Protein AF-U3AXL2-F1 (afdb_monomer)

Sequence (325 aa):
MDTRGRVLSRILYQADVTDILPIESTFSSVYEAQNEYSKTTIEKSKQFEESILQIQDSGNQSAKSLIERINNSYRPTSNGATDTEPTKVKKVGDDAVAKVHNRQDIVEDGVFVWIETIGTGHALLTVHDSDITMFSYGRYDDIYPNTLGTMGDGVLIKASNEDCKPYLREQIFAKGARVFKITDVNKSDVFNYLNDIWEDSDDYPDSTEGELTLKSGRVINEYSLFENNCTTTIVDALDKSGTKIFEDSILGVELDQSFTIPVSLSDYLKNASLNFDMLVIDVTKEMKMFLDNPNNLKIKKPSKKDIVFGIITNQASFFGSSSSD

Radius of gyration: 25.05 Å; Cα contacts (8 Å, |Δi|>4): 441; chains: 1; bounding box: 70×45×72 Å

Structure (mmCIF, N/CA/C/O backbone):
data_AF-U3AXL2-F1
#
_entry.id   AF-U3AXL2-F1
#
loop_
_atom_site.group_PDB
_atom_site.id
_atom_site.type_symbol
_atom_site.label_atom_id
_atom_site.label_alt_id
_atom_site.label_comp_id
_atom_site.label_asym_id
_atom_site.label_entity_id
_atom_site.label_seq_id
_atom_site.pdbx_PDB_ins_code
_atom_site.Cartn_x
_atom_site.Cartn_y
_atom_site.Cartn_z
_atom_site.occupancy
_atom_site.B_iso_or_equiv
_atom_site.auth_seq_id
_atom_site.auth_comp_id
_atom_site.auth_asym_id
_atom_site.auth_atom_id
_atom_site.pdbx_PDB_model_num
ATOM 1 N N . MET A 1 1 ? -50.366 22.902 22.001 1.00 38.00 1 MET A N 1
ATOM 2 C CA . MET A 1 1 ? -49.617 22.557 23.226 1.00 38.00 1 MET A CA 1
ATOM 3 C C . MET A 1 1 ? -49.451 21.052 23.237 1.00 38.00 1 MET A C 1
ATOM 5 O O . MET A 1 1 ? -50.416 20.362 23.519 1.00 38.00 1 MET A O 1
ATOM 9 N N . ASP A 1 2 ? -48.274 20.557 22.865 1.00 30.77 2 ASP A N 1
ATOM 10 C CA . ASP A 1 2 ? -47.883 19.170 23.113 1.00 30.77 2 ASP A CA 1
ATOM 11 C C . ASP A 1 2 ? -46.476 19.196 23.718 1.00 30.77 2 ASP A C 1
ATOM 13 O O . ASP A 1 2 ? -45.519 19.709 23.134 1.00 30.77 2 ASP A O 1
ATOM 17 N N . THR A 1 3 ? -46.400 18.762 24.969 1.00 32.81 3 THR A N 1
ATOM 18 C CA . THR A 1 3 ? -45.252 18.845 25.875 1.00 32.81 3 THR A CA 1
ATOM 19 C C . THR A 1 3 ? -44.301 17.653 25.738 1.00 32.81 3 THR A C 1
ATOM 21 O O . THR A 1 3 ? -43.357 17.543 26.516 1.00 32.81 3 THR A O 1
ATOM 24 N N . ARG A 1 4 ? -44.487 16.778 24.740 1.00 32.88 4 ARG A N 1
ATOM 25 C CA . ARG A 1 4 ? -43.647 15.581 24.532 1.00 32.88 4 ARG A CA 1
ATOM 26 C C . ARG A 1 4 ? -42.420 15.792 23.635 1.00 32.88 4 ARG A C 1
ATOM 28 O O . ARG A 1 4 ? -41.485 15.005 23.706 1.00 32.88 4 ARG A O 1
ATOM 35 N N . GLY A 1 5 ? -42.360 16.888 22.875 1.00 28.39 5 GLY A N 1
ATOM 36 C CA . GLY A 1 5 ? -41.243 17.189 21.963 1.00 28.39 5 GLY A CA 1
ATOM 37 C C . GLY A 1 5 ? -40.058 17.965 22.558 1.00 28.39 5 GLY A C 1
ATOM 38 O O . GLY A 1 5 ? -39.095 18.213 21.845 1.00 28.39 5 GLY A O 1
ATOM 39 N N . ARG A 1 6 ? -40.102 18.384 23.834 1.00 30.44 6 ARG A N 1
ATOM 40 C CA . ARG A 1 6 ? -39.092 19.304 24.419 1.00 30.44 6 ARG A CA 1
ATOM 41 C C . ARG A 1 6 ? -38.103 18.678 25.407 1.00 30.44 6 ARG A C 1
ATOM 43 O O . ARG A 1 6 ? -37.216 19.381 25.883 1.00 30.44 6 ARG A O 1
ATOM 50 N N . VAL A 1 7 ? -38.239 17.393 25.735 1.00 28.98 7 VAL A N 1
ATOM 51 C CA . VAL A 1 7 ? -37.348 16.730 26.712 1.00 28.98 7 VAL A CA 1
ATOM 52 C C . VAL A 1 7 ? -36.231 15.945 26.015 1.00 28.98 7 VAL A C 1
ATOM 54 O O . VAL A 1 7 ? -35.086 16.015 26.447 1.00 28.98 7 VAL A O 1
ATOM 57 N N . LEU A 1 8 ? -36.507 15.316 24.867 1.00 28.36 8 LEU A N 1
ATOM 58 C CA . LEU A 1 8 ? -35.483 14.628 24.063 1.00 28.36 8 LEU A CA 1
ATOM 59 C C . LEU A 1 8 ? -34.557 15.594 23.304 1.00 28.36 8 LEU A C 1
ATOM 61 O O . LEU A 1 8 ? -33.378 15.303 23.137 1.00 28.36 8 LEU A O 1
ATOM 65 N N . SER A 1 9 ? -35.038 16.792 22.954 1.00 28.75 9 SER A N 1
ATOM 66 C CA . SER A 1 9 ? -34.205 17.847 22.360 1.00 28.75 9 SER A CA 1
ATOM 67 C C . SER A 1 9 ? -33.306 18.569 23.372 1.00 28.75 9 SER A C 1
ATOM 69 O O . SER A 1 9 ? -32.557 19.454 22.982 1.00 28.75 9 SER A O 1
ATOM 71 N N . ARG A 1 10 ? -33.402 18.256 24.674 1.00 27.97 10 ARG A N 1
ATOM 72 C CA . ARG A 1 10 ? -32.586 18.888 25.725 1.00 27.97 10 ARG A CA 1
ATOM 73 C C . ARG A 1 10 ? -31.440 18.012 26.223 1.00 27.97 10 ARG A C 1
ATOM 75 O O . ARG A 1 10 ? -30.500 18.553 26.783 1.00 27.97 10 ARG A O 1
ATOM 82 N N . ILE A 1 11 ? -31.491 16.700 25.984 1.00 29.69 11 ILE A N 1
ATOM 83 C CA . ILE A 1 11 ? -30.428 15.766 26.393 1.00 29.69 11 ILE A CA 1
ATOM 84 C C . ILE A 1 11 ? -29.348 15.634 25.303 1.00 29.69 11 ILE A C 1
ATOM 86 O O . ILE A 1 11 ? -28.183 15.445 25.624 1.00 29.69 11 ILE A O 1
ATOM 90 N N . LEU A 1 12 ? -29.695 15.839 24.027 1.00 28.75 12 LEU A N 1
ATOM 91 C CA . LEU A 1 12 ? -28.733 15.832 22.909 1.00 28.75 12 LEU A CA 1
ATOM 92 C C . LEU A 1 12 ? -28.158 17.220 22.560 1.00 28.75 12 LEU A C 1
ATOM 94 O O . LEU A 1 12 ? -27.345 17.329 21.653 1.00 28.75 12 LEU A O 1
ATOM 98 N N . TYR A 1 13 ? -28.557 18.278 23.275 1.00 28.05 13 TYR A N 1
ATOM 99 C CA . TYR A 1 13 ? -28.199 19.675 22.966 1.00 28.05 13 TYR A CA 1
ATOM 100 C C . TYR A 1 13 ? -27.543 20.406 24.153 1.00 28.05 13 TYR A C 1
ATOM 102 O O . TYR A 1 13 ? -27.682 21.616 24.314 1.00 28.05 13 TYR A O 1
ATOM 110 N N . GLN A 1 14 ? -26.861 19.645 25.013 1.00 29.34 14 GLN A N 1
ATOM 111 C CA . GLN A 1 14 ? -26.014 20.148 26.104 1.00 29.34 14 GLN A CA 1
ATOM 112 C C . GLN A 1 14 ? -24.588 19.572 26.048 1.00 29.34 14 GLN A C 1
ATOM 114 O O . GLN A 1 14 ? -23.886 19.531 27.053 1.00 29.34 14 GLN A O 1
ATOM 119 N N . ALA A 1 15 ? -24.138 19.145 24.866 1.00 32.38 15 ALA A N 1
ATOM 120 C CA . ALA A 1 15 ? -22.717 19.211 24.554 1.00 32.38 15 ALA A CA 1
ATOM 121 C C . ALA A 1 15 ? -22.470 20.633 24.039 1.00 32.38 15 ALA A C 1
ATOM 123 O O . ALA A 1 15 ? -22.901 20.972 22.938 1.00 32.38 15 ALA A O 1
ATOM 124 N N . ASP A 1 16 ? -21.899 21.482 24.892 1.00 31.39 16 ASP A N 1
ATOM 125 C CA . ASP A 1 16 ? -21.490 22.842 24.549 1.00 31.39 16 ASP A CA 1
ATOM 126 C C . ASP A 1 16 ? -20.679 22.830 23.246 1.00 31.39 16 ASP A C 1
ATOM 128 O O . ASP A 1 16 ? -19.590 22.267 23.167 1.00 31.39 16 ASP A O 1
ATOM 132 N N . VAL A 1 17 ? -21.219 23.477 22.213 1.00 35.06 17 VAL A N 1
ATOM 133 C CA . VAL A 1 17 ? -20.578 23.680 20.901 1.00 35.06 17 VAL A CA 1
ATOM 134 C C . VAL A 1 17 ? -19.571 24.848 20.971 1.00 35.06 17 VAL A C 1
ATOM 136 O O . VAL A 1 17 ? -19.228 25.457 19.964 1.00 35.06 17 VAL A O 1
ATOM 139 N N . THR A 1 18 ? -19.091 25.205 22.164 1.00 29.80 18 THR A N 1
ATOM 140 C CA . THR A 1 18 ? -18.204 26.362 22.374 1.00 29.80 18 THR A CA 1
ATOM 141 C C . THR A 1 18 ? -16.749 26.013 22.664 1.00 29.80 18 THR A C 1
ATOM 143 O O . THR A 1 18 ? -15.929 26.921 22.632 1.00 29.80 18 THR A O 1
ATOM 146 N N . ASP A 1 19 ? -16.398 24.732 22.817 1.00 34.72 19 ASP A N 1
ATOM 147 C CA . ASP A 1 19 ? -15.006 24.285 23.001 1.00 34.72 19 ASP A CA 1
ATOM 148 C C . ASP A 1 19 ? -14.516 23.398 21.845 1.00 34.72 19 ASP A C 1
ATOM 150 O O . ASP A 1 19 ? -13.837 22.391 22.043 1.00 34.72 19 ASP A O 1
ATOM 154 N N . ILE A 1 20 ? -14.814 23.781 20.599 1.00 38.00 20 ILE A N 1
ATOM 155 C CA . ILE A 1 20 ? -14.033 23.279 19.459 1.00 38.00 20 ILE A CA 1
ATOM 156 C C . ILE A 1 20 ? -12.719 24.066 19.443 1.00 38.00 20 ILE A C 1
ATOM 158 O O . ILE A 1 20 ? -12.512 24.983 18.648 1.00 38.00 20 ILE A O 1
ATOM 162 N N . LEU A 1 21 ? -11.832 23.734 20.381 1.00 33.22 21 LEU A N 1
ATOM 163 C CA . LEU A 1 21 ? -10.424 24.065 20.240 1.00 33.22 21 LEU A CA 1
ATOM 164 C C . LEU A 1 21 ? -9.900 23.336 18.992 1.00 33.22 21 LEU A C 1
ATOM 166 O O . LEU A 1 21 ? -10.312 22.201 18.732 1.00 33.22 21 LEU A O 1
ATOM 170 N N . PRO A 1 22 ? -9.014 23.953 18.193 1.00 36.22 22 PRO A N 1
ATOM 171 C CA . PRO A 1 22 ? -8.431 23.277 17.043 1.00 36.22 22 PRO A CA 1
ATOM 172 C C . PRO A 1 22 ? -7.788 21.966 17.509 1.00 36.22 22 PRO A C 1
ATOM 174 O O . PRO A 1 22 ? -7.008 21.980 18.463 1.00 36.22 22 PRO A O 1
ATOM 177 N N . ILE A 1 23 ? -8.129 20.853 16.847 1.00 37.19 23 ILE A N 1
ATOM 178 C CA . ILE A 1 23 ? -7.710 19.473 17.177 1.00 37.19 23 ILE A CA 1
ATOM 179 C C . ILE A 1 23 ? -6.188 19.378 17.420 1.00 37.19 23 ILE A C 1
ATOM 181 O O . ILE A 1 23 ? -5.739 18.623 18.280 1.00 37.19 23 ILE A O 1
ATOM 185 N N . GLU A 1 24 ? -5.403 20.223 16.743 1.00 36.38 24 GLU A N 1
ATOM 186 C CA . GLU A 1 24 ? -3.941 20.327 16.872 1.00 36.38 24 GLU A CA 1
ATOM 187 C C . GLU A 1 24 ? -3.437 20.809 18.249 1.00 36.38 24 GLU A C 1
ATOM 189 O O . GLU A 1 24 ? -2.254 20.672 18.551 1.00 36.38 24 GLU A O 1
ATOM 194 N N . SER A 1 25 ? -4.301 21.381 19.093 1.00 42.06 25 SER A N 1
ATOM 195 C CA . SER A 1 25 ? -3.923 21.949 20.399 1.00 42.06 25 SER A CA 1
ATOM 196 C C . SER A 1 25 ? -4.033 20.973 21.576 1.00 42.06 25 SER A C 1
ATOM 198 O O . SER A 1 25 ? -3.496 21.257 22.645 1.00 42.06 25 SER A O 1
ATOM 200 N N . THR A 1 26 ? -4.710 19.834 21.399 1.00 47.19 26 THR A N 1
ATOM 201 C CA . THR A 1 26 ? -5.031 18.891 22.492 1.00 47.19 26 THR A CA 1
ATOM 202 C C . THR A 1 26 ? -4.671 17.440 22.191 1.00 47.19 26 THR A C 1
ATOM 204 O O . THR A 1 26 ? -4.343 16.709 23.124 1.00 47.19 26 THR A O 1
ATOM 207 N N . PHE A 1 27 ? -4.665 17.022 20.923 1.00 52.34 27 PHE A N 1
ATOM 208 C CA . PHE A 1 27 ? -4.366 15.643 20.531 1.00 52.34 27 PHE A CA 1
ATOM 209 C C . PHE A 1 27 ? -3.248 15.599 19.492 1.00 52.34 27 PHE A C 1
ATOM 211 O O . PHE A 1 27 ? -3.144 16.470 18.631 1.00 52.34 27 PHE A O 1
ATOM 218 N N . SER A 1 28 ? -2.395 14.574 19.556 1.00 56.97 28 SER A N 1
ATOM 219 C CA . SER A 1 28 ? -1.268 14.424 18.630 1.00 56.97 28 SER A CA 1
ATOM 220 C C . SER A 1 28 ? -1.671 13.863 17.261 1.00 56.97 28 SER A C 1
ATOM 222 O O . SER A 1 28 ? -0.849 13.879 16.342 1.00 56.97 28 SER A O 1
ATOM 224 N N . SER A 1 29 ? -2.915 13.387 17.113 1.00 58.44 29 SER A N 1
ATOM 225 C CA . SER A 1 29 ? -3.544 13.014 15.839 1.00 58.44 29 SER A CA 1
ATOM 226 C C . SER A 1 29 ? -5.076 12.944 15.952 1.00 58.44 29 SER A C 1
ATOM 228 O O . SER A 1 29 ? -5.625 12.831 17.050 1.00 58.44 29 SER A O 1
ATOM 230 N N . VAL A 1 30 ? -5.775 12.956 14.809 1.00 57.62 30 VAL A N 1
ATOM 231 C CA . VAL A 1 30 ? -7.230 12.705 14.739 1.00 57.62 30 VAL A CA 1
ATOM 232 C C . VAL A 1 30 ? -7.579 11.320 15.285 1.00 57.62 30 VAL A C 1
ATOM 234 O O . VAL A 1 30 ? -8.542 11.190 16.033 1.00 57.62 30 VAL A O 1
ATOM 237 N N . TYR A 1 31 ? -6.746 10.313 15.013 1.00 63.56 31 TYR A N 1
ATOM 238 C CA . TYR A 1 31 ? -6.891 8.979 15.596 1.00 63.56 31 TYR A CA 1
ATOM 239 C C . TYR A 1 31 ? -6.858 9.006 17.133 1.00 63.56 31 TYR A C 1
ATOM 241 O O . TYR A 1 31 ? -7.665 8.349 17.785 1.00 63.56 31 TYR A O 1
ATOM 249 N N . GLU A 1 32 ? -5.959 9.788 17.740 1.00 64.62 32 GLU A N 1
ATOM 250 C CA . GLU A 1 32 ? -5.905 9.916 19.199 1.00 64.62 32 GLU A CA 1
ATOM 251 C C . GLU A 1 32 ? -7.163 10.596 19.751 1.00 64.62 32 GLU A C 1
ATOM 253 O O . GLU A 1 32 ? -7.732 10.113 20.730 1.00 64.62 32 GLU A O 1
ATOM 258 N N . ALA A 1 33 ? -7.648 11.643 19.078 1.00 59.56 33 ALA A N 1
ATOM 259 C CA . ALA A 1 33 ? -8.902 12.301 19.432 1.00 59.56 33 ALA A CA 1
ATOM 260 C C . ALA A 1 33 ? -10.107 11.345 19.325 1.00 59.56 33 ALA A C 1
ATOM 262 O O . ALA A 1 33 ? -10.950 11.309 20.219 1.00 59.56 33 ALA A O 1
ATOM 263 N N . GLN A 1 34 ? -10.177 10.529 18.270 1.00 61.62 34 GLN A N 1
ATOM 264 C CA . GLN A 1 34 ? -11.243 9.544 18.056 1.00 61.62 34 GLN A CA 1
ATOM 265 C C . GLN A 1 34 ? -11.181 8.386 19.054 1.00 61.62 34 GLN A C 1
ATOM 267 O O . GLN A 1 34 ? -12.215 7.967 19.576 1.00 61.62 34 GLN A O 1
ATOM 272 N N . ASN A 1 35 ? -9.984 7.882 19.361 1.00 65.25 35 ASN A N 1
ATOM 273 C CA . ASN A 1 35 ? -9.796 6.847 20.370 1.00 65.25 35 ASN A CA 1
ATOM 274 C C . ASN A 1 35 ? -10.197 7.370 21.756 1.00 65.25 35 ASN A C 1
ATOM 276 O O . ASN A 1 35 ? -10.908 6.689 22.491 1.00 65.25 35 ASN A O 1
ATOM 280 N N . GLU A 1 36 ? -9.816 8.601 22.100 1.00 65.44 36 GLU A N 1
ATOM 281 C CA . GLU A 1 36 ? -10.206 9.218 23.368 1.00 65.44 36 GLU A CA 1
ATOM 282 C C . GLU A 1 36 ? -11.710 9.508 23.436 1.00 65.44 36 GLU A C 1
ATOM 284 O O . GLU A 1 36 ? -12.351 9.236 24.454 1.00 65.44 36 GLU A O 1
ATOM 289 N N . TYR A 1 37 ? -12.312 9.973 22.339 1.00 59.94 37 TYR A N 1
ATOM 290 C CA . TYR A 1 37 ? -13.760 10.149 22.240 1.00 59.94 37 TYR A CA 1
ATOM 291 C C . TYR A 1 37 ? -14.502 8.816 22.390 1.00 59.94 37 TYR A C 1
ATOM 293 O O . TYR A 1 37 ? -15.485 8.728 23.131 1.00 59.94 37 TYR A O 1
ATOM 301 N N . SER A 1 38 ? -14.008 7.758 21.744 1.00 60.25 38 SER A N 1
ATOM 302 C CA . SER A 1 38 ? -14.561 6.406 21.844 1.00 60.25 38 SER A CA 1
ATOM 303 C C . SER A 1 38 ? -14.448 5.876 23.270 1.00 60.25 38 SER A C 1
ATOM 305 O O . SER A 1 38 ? -15.450 5.443 23.833 1.00 60.25 38 SER A O 1
ATOM 307 N N . LYS A 1 39 ? -13.274 5.992 23.907 1.00 62.97 39 LYS A N 1
ATOM 308 C CA . LYS A 1 39 ? -13.072 5.640 25.323 1.00 62.97 39 LYS A CA 1
ATOM 309 C C . LYS A 1 39 ? -14.013 6.409 26.238 1.00 62.97 39 LYS A C 1
ATOM 311 O O . LYS A 1 39 ? -14.659 5.798 27.077 1.00 62.97 39 LYS A O 1
ATOM 316 N N . THR A 1 40 ? -14.140 7.720 26.046 1.00 58.94 40 THR A N 1
ATOM 317 C CA . THR A 1 40 ? -15.037 8.572 26.838 1.00 58.94 40 THR A CA 1
ATOM 318 C C . THR A 1 40 ? -16.497 8.163 26.653 1.00 58.94 40 THR A C 1
ATOM 320 O O . THR A 1 40 ? -17.264 8.134 27.611 1.00 58.94 40 THR A O 1
ATOM 323 N N . THR A 1 41 ? -16.897 7.824 25.428 1.00 56.53 41 THR A N 1
ATOM 324 C CA . THR A 1 41 ? -18.256 7.361 25.115 1.00 56.53 41 THR A CA 1
ATOM 325 C C . THR A 1 41 ? -18.533 5.997 25.740 1.00 56.53 41 THR A C 1
ATOM 327 O O . THR A 1 41 ? -19.596 5.794 26.327 1.00 56.53 41 THR A O 1
ATOM 330 N N . ILE A 1 42 ? -17.568 5.079 25.677 1.00 58.22 42 ILE A N 1
ATOM 331 C CA . ILE A 1 42 ? -17.633 3.770 26.333 1.00 58.22 42 ILE A CA 1
ATOM 332 C C . ILE A 1 42 ? -17.713 3.938 27.849 1.00 58.22 42 ILE A C 1
ATOM 334 O O . ILE A 1 42 ? -18.563 3.322 28.477 1.00 58.22 42 ILE A O 1
ATOM 338 N N . GLU A 1 43 ? -16.885 4.796 28.435 1.00 61.91 43 GLU A N 1
ATOM 339 C CA . GLU A 1 43 ? -16.868 5.064 29.873 1.00 61.91 43 GLU A CA 1
ATOM 340 C C . GLU A 1 43 ? -18.198 5.664 30.340 1.00 61.91 43 GLU A C 1
ATOM 342 O O . GLU A 1 43 ? -18.796 5.182 31.295 1.00 61.91 43 GLU A O 1
ATOM 347 N N . LYS A 1 44 ? -18.742 6.639 29.604 1.00 56.50 44 LYS A N 1
ATOM 348 C CA . LYS A 1 44 ? -20.090 7.170 29.860 1.00 56.50 44 LYS A CA 1
ATOM 349 C C . LYS A 1 44 ? -21.168 6.095 29.724 1.00 56.50 44 LYS A C 1
ATOM 351 O O . LYS A 1 44 ? -22.122 6.099 30.495 1.00 56.50 44 LYS A O 1
ATOM 356 N N . SER A 1 45 ? -21.020 5.176 28.768 1.00 50.97 45 SER A N 1
ATOM 357 C CA . SER A 1 45 ? -21.946 4.051 28.588 1.00 50.97 45 SER A CA 1
ATOM 358 C C . SER A 1 45 ? -21.863 3.063 29.754 1.00 50.97 45 SER A C 1
ATOM 360 O O . SER A 1 45 ? -22.904 2.643 30.248 1.00 50.97 45 SER A O 1
ATOM 362 N N . LYS A 1 46 ? -20.657 2.766 30.256 1.00 60.72 46 LYS A N 1
ATOM 363 C CA . LYS A 1 46 ? -20.436 1.946 31.457 1.00 60.72 46 LYS A CA 1
ATOM 364 C C . LYS A 1 46 ? -20.996 2.607 32.709 1.00 60.72 46 LYS A C 1
ATOM 366 O O . LYS A 1 46 ? -21.733 1.971 33.444 1.00 60.72 46 LYS A O 1
ATOM 371 N N . GLN A 1 47 ? -20.734 3.895 32.920 1.00 63.28 47 GLN A N 1
ATOM 372 C CA . GLN A 1 47 ? -21.291 4.652 34.047 1.00 63.28 47 GLN A CA 1
ATOM 373 C C . GLN A 1 47 ? -22.822 4.696 33.996 1.00 63.28 47 GLN A C 1
ATOM 375 O O . GLN A 1 47 ? -23.496 4.587 35.020 1.00 63.28 47 GLN A O 1
ATOM 380 N N . PHE A 1 48 ? -23.391 4.828 32.796 1.00 58.97 48 PHE A N 1
ATOM 381 C CA . PHE A 1 48 ? -24.831 4.734 32.598 1.00 58.97 48 PHE A CA 1
ATOM 382 C C . PHE A 1 48 ? -25.355 3.327 32.920 1.00 58.97 48 PHE A C 1
ATOM 384 O O . PHE A 1 48 ? -26.345 3.201 33.639 1.00 58.97 48 PHE A O 1
ATOM 391 N N . GLU A 1 49 ? -24.678 2.274 32.470 1.00 57.22 49 GLU A N 1
ATOM 392 C CA . GLU A 1 49 ? -25.011 0.881 32.783 1.00 57.22 49 GLU A CA 1
ATOM 393 C C . GLU A 1 49 ? -24.928 0.581 34.290 1.00 57.22 49 GLU A C 1
ATOM 395 O O . GLU A 1 49 ? -25.882 0.058 34.867 1.00 57.22 49 GLU A O 1
ATOM 400 N N . GLU A 1 50 ? -23.861 1.008 34.964 1.00 66.62 50 GLU A N 1
ATOM 401 C CA . GLU A 1 50 ? -23.709 0.924 36.419 1.00 66.62 50 GLU A CA 1
ATOM 402 C C . GLU A 1 50 ? -24.837 1.663 37.145 1.00 66.62 50 GLU A C 1
ATOM 404 O O . GLU A 1 50 ? -25.405 1.143 38.108 1.00 66.62 50 GLU A O 1
ATOM 409 N N . SER A 1 51 ? -25.219 2.851 36.661 1.00 61.94 51 SER A N 1
ATOM 410 C CA . SER A 1 51 ? -26.339 3.603 37.231 1.00 61.94 51 SER A CA 1
ATOM 411 C C . SER A 1 51 ? -27.667 2.854 37.080 1.00 61.94 51 SER A C 1
ATOM 413 O O . SER A 1 51 ? -28.478 2.843 38.005 1.00 61.94 51 SER A O 1
ATOM 415 N N . ILE A 1 52 ? -27.879 2.155 35.961 1.00 60.25 52 ILE A N 1
ATOM 416 C CA . ILE A 1 52 ? -29.063 1.320 35.737 1.00 60.25 52 ILE A CA 1
ATOM 417 C C . ILE A 1 52 ? -29.072 0.122 36.697 1.00 60.25 52 ILE A C 1
ATOM 419 O O . ILE A 1 52 ? -30.103 -0.146 37.320 1.00 60.25 52 ILE A O 1
ATOM 423 N N . LEU A 1 53 ? -27.938 -0.565 36.859 1.00 64.75 53 LEU A N 1
ATOM 424 C CA . LEU A 1 53 ? -27.799 -1.722 37.750 1.00 64.75 53 LEU A CA 1
ATOM 425 C C . LEU A 1 53 ? -28.006 -1.340 39.225 1.00 64.75 53 LEU A C 1
ATOM 427 O O . LEU A 1 53 ? -28.763 -2.000 39.936 1.00 64.75 53 LEU A O 1
ATOM 431 N N . GLN A 1 54 ? -27.453 -0.210 39.675 1.00 67.50 54 GLN A N 1
ATOM 432 C CA . GLN A 1 54 ? -27.694 0.303 41.030 1.00 67.50 54 GLN A CA 1
ATOM 433 C C . GLN A 1 54 ? -29.183 0.586 41.287 1.00 67.50 54 GLN A C 1
ATOM 435 O O . GLN A 1 54 ? -29.711 0.299 42.366 1.00 67.50 54 GLN A O 1
ATOM 440 N N . ILE A 1 55 ? -29.899 1.118 40.291 1.00 62.38 55 ILE A N 1
ATOM 441 C CA . ILE A 1 55 ? -31.341 1.362 40.408 1.00 62.38 55 ILE A CA 1
ATOM 442 C C . ILE A 1 55 ? -32.122 0.031 40.389 1.00 62.38 55 ILE A C 1
ATOM 444 O O . ILE A 1 55 ? -33.129 -0.088 41.094 1.00 62.38 55 ILE A O 1
ATOM 448 N N . GLN A 1 56 ? -31.665 -0.995 39.666 1.00 60.38 56 GLN A N 1
ATOM 449 C CA . GLN A 1 56 ? -32.254 -2.342 39.699 1.00 60.38 56 GLN A CA 1
ATOM 450 C C . GLN A 1 56 ? -32.213 -2.956 41.107 1.00 60.38 56 GLN A C 1
ATOM 452 O O . GLN A 1 56 ? -33.225 -3.491 41.584 1.00 60.38 56 GLN A O 1
ATOM 457 N N . ASP A 1 57 ? -31.074 -2.821 41.784 1.00 63.22 57 ASP A N 1
ATOM 458 C CA . ASP A 1 57 ? -30.833 -3.364 43.123 1.00 63.22 57 ASP A CA 1
ATOM 459 C C . ASP A 1 57 ? -31.530 -2.559 44.228 1.00 63.22 57 ASP A C 1
ATOM 461 O O . ASP A 1 57 ? -31.869 -3.102 45.279 1.00 63.22 57 ASP A O 1
ATOM 465 N N . SER A 1 58 ? -31.875 -1.293 43.959 1.00 64.38 58 SER A N 1
ATOM 466 C CA . SER A 1 58 ? -32.616 -0.422 44.888 1.00 64.38 58 SER A CA 1
ATOM 467 C C . SER A 1 58 ? -34.068 -0.857 45.166 1.00 64.38 58 SER A C 1
ATOM 469 O O . SER A 1 58 ? -34.758 -0.256 45.989 1.00 64.38 58 SER A O 1
ATOM 471 N N . GLY A 1 59 ? -34.571 -1.887 44.472 1.00 57.75 59 GLY A N 1
ATOM 472 C CA . GLY A 1 59 ? -35.940 -2.390 44.636 1.00 57.75 59 GLY A CA 1
ATOM 473 C C . GLY A 1 59 ? -37.012 -1.584 43.889 1.00 57.75 59 GLY A C 1
ATOM 474 O O . GLY A 1 59 ? -38.197 -1.900 43.999 1.00 57.75 59 GLY A O 1
ATOM 475 N N . ASN A 1 60 ? -36.627 -0.586 43.087 1.00 68.12 60 ASN A N 1
ATOM 476 C CA . ASN A 1 60 ? -37.554 0.226 42.301 1.00 68.12 60 ASN A CA 1
ATOM 477 C C . ASN A 1 60 ? -38.193 -0.588 41.154 1.00 68.12 60 ASN A C 1
ATOM 479 O O . ASN A 1 60 ? -37.557 -0.880 40.139 1.00 68.12 60 ASN A O 1
ATOM 483 N N . GLN A 1 61 ? -39.480 -0.933 41.290 1.00 62.19 61 GLN A N 1
ATOM 484 C CA . GLN A 1 61 ? -40.206 -1.740 40.297 1.00 62.19 61 GLN A CA 1
ATOM 485 C C . GLN A 1 61 ? -40.307 -1.083 38.912 1.00 62.19 61 GLN A C 1
ATOM 487 O O . GLN A 1 61 ? -40.329 -1.791 37.906 1.00 62.19 61 GLN A O 1
ATOM 492 N N . SER A 1 62 ? -40.309 0.252 38.834 1.00 58.00 62 SER A N 1
ATOM 493 C CA . SER A 1 62 ? -40.351 0.957 37.545 1.00 58.00 62 SER A CA 1
ATOM 494 C C . SER A 1 62 ? -39.047 0.764 36.772 1.00 58.00 62 SER A C 1
ATOM 496 O O . SER A 1 62 ? -39.076 0.489 35.574 1.00 58.00 62 SER A O 1
ATOM 498 N N . ALA A 1 63 ? -37.908 0.814 37.465 1.00 57.84 63 ALA A N 1
ATOM 499 C CA . ALA A 1 63 ? -36.602 0.565 36.866 1.00 57.84 63 ALA A CA 1
ATOM 500 C C . ALA A 1 63 ? -36.422 -0.899 36.451 1.00 57.84 63 ALA A C 1
ATOM 502 O O . ALA A 1 63 ? -35.970 -1.161 35.341 1.00 57.84 63 ALA A O 1
ATOM 503 N N . LYS A 1 64 ? -36.883 -1.852 37.274 1.00 61.53 64 LYS A N 1
ATOM 504 C CA . LYS A 1 64 ? -36.908 -3.279 36.907 1.00 61.53 64 LYS A CA 1
ATOM 505 C C . LYS A 1 64 ? -37.713 -3.526 35.627 1.00 61.53 64 LYS A C 1
ATOM 507 O O . LYS A 1 64 ? -37.231 -4.209 34.732 1.00 61.53 64 LYS A O 1
ATOM 512 N N . SER A 1 65 ? -38.884 -2.895 35.496 1.00 60.78 65 SER A N 1
ATOM 513 C CA . SER A 1 65 ? -39.716 -3.010 34.288 1.00 60.78 65 SER A CA 1
ATOM 514 C C . SER A 1 65 ? -39.091 -2.361 33.044 1.00 60.78 65 SER A C 1
ATOM 516 O O . SER A 1 65 ? -39.318 -2.821 31.926 1.00 60.78 65 SER A O 1
ATOM 518 N N . LEU A 1 66 ? -38.293 -1.300 33.217 1.00 59.12 66 LEU A N 1
ATOM 519 C CA . LEU A 1 66 ? -37.575 -0.637 32.128 1.00 59.12 66 LEU A CA 1
ATOM 520 C C . LEU A 1 66 ? -36.405 -1.495 31.634 1.00 59.12 66 LEU A C 1
ATOM 522 O O . LEU A 1 66 ? -36.244 -1.649 30.429 1.00 59.12 66 LEU A O 1
ATOM 526 N N . ILE A 1 67 ? -35.642 -2.097 32.547 1.00 62.00 67 ILE A N 1
ATOM 527 C CA . ILE A 1 67 ? -34.533 -3.010 32.228 1.00 62.00 67 ILE A CA 1
ATOM 528 C C . ILE A 1 67 ? -35.053 -4.273 31.545 1.00 62.00 67 ILE A C 1
ATOM 530 O O . ILE A 1 67 ? -34.512 -4.701 30.530 1.00 62.00 67 ILE A O 1
ATOM 534 N N . GLU A 1 68 ? -36.148 -4.841 32.051 1.00 63.47 68 GLU A N 1
ATOM 535 C CA . GLU A 1 68 ? -36.813 -5.983 31.425 1.00 63.47 68 GLU A CA 1
ATOM 536 C C . GLU A 1 68 ? -37.339 -5.633 30.027 1.00 63.47 68 GLU A C 1
ATOM 538 O O . GLU A 1 68 ? -37.247 -6.450 29.116 1.00 63.47 68 GLU A O 1
ATOM 543 N N . ARG A 1 69 ? -37.826 -4.402 29.814 1.00 59.75 69 ARG A N 1
ATOM 544 C CA . ARG A 1 69 ? -38.183 -3.915 28.475 1.00 59.75 69 ARG A CA 1
ATOM 545 C C . ARG A 1 69 ? -36.969 -3.775 27.572 1.00 59.75 69 ARG A C 1
ATOM 547 O O . ARG A 1 69 ? -37.042 -4.307 26.480 1.00 59.75 69 ARG A O 1
ATOM 554 N N . ILE A 1 70 ? -35.885 -3.137 28.019 1.00 59.66 70 ILE A N 1
ATOM 555 C CA . ILE A 1 70 ? -34.644 -2.951 27.245 1.00 59.66 70 ILE A CA 1
ATOM 556 C C . ILE A 1 70 ? -34.067 -4.305 26.816 1.00 59.66 70 ILE A C 1
ATOM 558 O O . ILE A 1 70 ? -33.817 -4.520 25.634 1.00 59.66 70 ILE A O 1
ATOM 562 N N . ASN A 1 71 ? -33.957 -5.251 27.752 1.00 59.44 71 ASN A N 1
ATOM 563 C CA . ASN A 1 71 ? -33.463 -6.603 27.480 1.00 59.44 71 ASN A CA 1
ATOM 564 C C . ASN A 1 71 ? -34.402 -7.425 26.576 1.00 59.44 71 ASN A C 1
ATOM 566 O O . ASN A 1 71 ? -33.953 -8.387 25.955 1.00 59.44 71 ASN A O 1
ATOM 570 N N . ASN A 1 72 ? -35.686 -7.059 26.488 1.00 58.44 72 ASN A N 1
ATOM 571 C CA . ASN A 1 72 ? -36.677 -7.699 25.616 1.00 58.44 72 ASN A CA 1
ATOM 572 C C . ASN A 1 72 ? -36.986 -6.895 24.339 1.00 58.44 72 ASN A C 1
ATOM 574 O O . ASN A 1 72 ? -37.744 -7.364 23.488 1.00 58.44 72 ASN A O 1
ATOM 578 N N . SER A 1 73 ? -36.414 -5.700 24.174 1.00 47.66 73 SER A N 1
ATOM 579 C CA . SER A 1 73 ? -36.626 -4.835 23.019 1.00 47.66 73 SER A CA 1
ATOM 580 C C . SER A 1 73 ? -35.365 -4.762 22.165 1.00 47.66 73 SER A C 1
ATOM 582 O O . SER A 1 73 ? -34.593 -3.827 22.319 1.00 47.66 73 SER A O 1
ATOM 584 N N . TYR A 1 74 ? -35.187 -5.713 21.243 1.00 43.81 74 TYR A N 1
ATOM 585 C CA . TYR A 1 74 ? -35.104 -5.418 19.802 1.00 43.81 74 TYR A CA 1
ATOM 586 C C . TYR A 1 74 ? -34.956 -6.705 18.972 1.00 43.81 74 TYR A C 1
ATOM 588 O O . TYR A 1 74 ? -34.121 -7.557 19.262 1.00 43.81 74 TYR A O 1
ATOM 596 N N . ARG A 1 75 ? -35.708 -6.803 17.871 1.00 36.19 75 ARG A N 1
ATOM 597 C CA . ARG A 1 75 ? -35.258 -7.526 16.675 1.00 36.19 75 ARG A CA 1
ATOM 598 C C . ARG A 1 75 ? -34.878 -6.463 15.645 1.00 36.19 75 ARG A C 1
ATOM 600 O O . ARG A 1 75 ? -35.788 -5.801 15.147 1.00 36.19 75 ARG A O 1
ATOM 607 N N . PRO A 1 76 ? -33.595 -6.286 15.302 1.00 34.97 76 PRO A N 1
ATOM 608 C CA . PRO A 1 76 ? -33.244 -5.628 14.056 1.00 34.97 76 PRO A CA 1
ATOM 609 C C . PRO A 1 76 ? -33.752 -6.520 12.920 1.00 34.97 76 PRO A C 1
ATOM 611 O O . PRO A 1 76 ? -33.479 -7.721 12.899 1.00 34.97 76 PRO A O 1
ATOM 614 N N . THR A 1 77 ? -34.526 -5.967 11.990 1.00 32.09 77 THR A N 1
ATOM 615 C CA . THR A 1 77 ? -34.793 -6.641 10.719 1.00 32.09 77 THR A CA 1
ATOM 616 C C . THR A 1 77 ? -33.488 -6.676 9.937 1.00 32.09 77 THR A C 1
ATOM 618 O O . THR A 1 77 ? -33.039 -5.654 9.424 1.00 32.09 77 THR A O 1
ATOM 621 N N . SER A 1 78 ? -32.861 -7.846 9.890 1.00 34.81 78 SER A N 1
ATOM 622 C CA . SER A 1 78 ? -31.702 -8.127 9.057 1.00 34.81 78 SER A CA 1
ATOM 623 C C . SER A 1 78 ? -32.126 -8.147 7.587 1.00 34.81 78 SER A C 1
ATOM 625 O O . SER A 1 78 ? -32.558 -9.180 7.079 1.00 34.81 78 SER A O 1
ATOM 627 N N . ASN A 1 79 ? -31.992 -7.025 6.889 1.00 33.50 79 ASN A N 1
ATOM 628 C CA . ASN A 1 79 ? -31.745 -7.089 5.454 1.00 33.50 79 ASN A CA 1
ATOM 629 C C . ASN A 1 79 ? -30.225 -7.059 5.274 1.00 33.50 79 ASN A C 1
ATOM 631 O O . ASN A 1 79 ? -29.626 -5.996 5.393 1.00 33.50 79 ASN A O 1
ATOM 635 N N . GLY A 1 80 ? -29.620 -8.229 5.035 1.00 34.69 80 GLY A N 1
ATOM 636 C CA . GLY A 1 80 ? -28.281 -8.299 4.435 1.00 34.69 80 GLY A CA 1
ATOM 637 C C . GLY A 1 80 ? -27.176 -9.075 5.157 1.00 34.69 80 GLY A C 1
ATOM 638 O O . GLY A 1 80 ? -26.035 -8.933 4.748 1.00 34.69 80 GLY A O 1
ATOM 639 N N . ALA A 1 81 ? -27.447 -9.892 6.179 1.00 30.39 81 ALA A N 1
ATOM 640 C CA . ALA A 1 81 ? -26.409 -10.740 6.782 1.00 30.39 81 ALA A CA 1
ATOM 641 C C . ALA A 1 81 ? -26.772 -12.222 6.632 1.00 30.39 81 ALA A C 1
ATOM 643 O O . ALA A 1 81 ? -27.533 -12.775 7.427 1.00 30.39 81 ALA A O 1
ATOM 644 N N . THR A 1 82 ? -26.257 -12.856 5.582 1.00 39.47 82 THR A N 1
ATOM 645 C CA . THR A 1 82 ? -26.146 -14.313 5.507 1.00 39.47 82 THR A CA 1
ATOM 646 C C . THR A 1 82 ? -24.801 -14.697 6.100 1.00 39.47 82 THR A C 1
ATOM 648 O O . THR A 1 82 ? -23.818 -14.691 5.377 1.00 39.47 82 THR A O 1
ATOM 651 N N . ASP A 1 83 ? -24.763 -14.968 7.405 1.00 34.72 83 ASP A N 1
ATOM 652 C CA . ASP A 1 83 ? -23.840 -15.948 7.981 1.00 34.72 83 ASP A CA 1
ATOM 653 C C . ASP A 1 83 ? -24.264 -16.368 9.396 1.00 34.72 83 ASP A C 1
ATOM 655 O O . ASP A 1 83 ? -24.936 -15.657 10.143 1.00 34.72 83 ASP A O 1
ATOM 659 N N . THR A 1 84 ? -23.946 -17.620 9.695 1.00 35.34 84 THR A N 1
ATOM 660 C CA . THR A 1 84 ? -24.718 -18.609 10.459 1.00 35.34 84 THR A CA 1
ATOM 661 C C . THR A 1 84 ? -24.555 -18.611 11.985 1.00 35.34 84 THR A C 1
ATOM 663 O O . THR A 1 84 ? -24.734 -19.655 12.612 1.00 35.34 84 THR A O 1
ATOM 666 N N . GLU A 1 85 ? -24.304 -17.469 12.623 1.00 32.94 85 GLU A N 1
ATOM 667 C CA . GLU A 1 85 ? -24.433 -17.356 14.084 1.00 32.94 85 GLU A CA 1
ATOM 668 C C . GLU A 1 85 ? -25.595 -16.430 14.465 1.00 32.94 85 GLU A C 1
ATOM 670 O O . GLU A 1 85 ? -25.680 -15.310 13.957 1.00 32.94 85 GLU A O 1
ATOM 675 N N . PRO A 1 86 ? -26.518 -16.848 15.359 1.00 31.97 86 PRO A N 1
ATOM 676 C CA . PRO A 1 86 ? -27.545 -15.942 15.846 1.00 31.97 86 PRO A CA 1
ATOM 677 C C . PRO A 1 86 ? -26.841 -14.762 16.511 1.00 31.97 86 PRO A C 1
ATOM 679 O O . PRO A 1 86 ? -26.108 -14.950 17.482 1.00 31.97 86 PRO A O 1
ATOM 682 N N . THR A 1 87 ? -27.063 -13.557 15.987 1.00 35.94 87 THR A N 1
ATOM 683 C CA . THR A 1 87 ? -26.542 -12.306 16.538 1.00 35.94 87 THR A CA 1
ATOM 684 C C . THR A 1 87 ? -26.914 -12.265 18.021 1.00 35.94 87 THR A C 1
ATOM 686 O O . THR A 1 87 ? -28.076 -12.048 18.377 1.00 35.94 87 THR A O 1
ATOM 689 N N . LYS A 1 88 ? -25.961 -12.569 18.912 1.00 38.41 88 LYS A N 1
ATOM 690 C CA . LYS A 1 88 ? -26.188 -12.504 20.357 1.00 38.41 88 LYS A CA 1
ATOM 691 C C . LYS A 1 88 ? -26.374 -11.035 20.704 1.00 38.41 88 LYS A C 1
ATOM 693 O O . LYS A 1 88 ? -25.417 -10.267 20.717 1.00 38.41 88 LYS A O 1
ATOM 698 N N . VAL A 1 89 ? -27.620 -10.644 20.948 1.00 45.16 89 VAL A N 1
ATOM 699 C CA . VAL A 1 89 ? -27.945 -9.331 21.505 1.00 45.16 89 VAL A CA 1
ATOM 700 C C . VAL A 1 89 ? -27.259 -9.247 22.866 1.00 45.16 89 VAL A C 1
ATOM 702 O O . VAL A 1 89 ? -27.604 -10.022 23.761 1.00 45.16 89 VAL A O 1
ATOM 705 N N . LYS A 1 90 ? -26.271 -8.353 23.003 1.00 45.25 90 LYS A N 1
ATOM 706 C CA . LYS A 1 90 ? -25.659 -8.051 24.300 1.00 45.25 90 LYS A CA 1
ATOM 707 C C . LYS A 1 90 ? -26.744 -7.520 25.233 1.00 45.25 90 LYS A C 1
ATOM 709 O O . LYS A 1 90 ? -27.444 -6.568 24.886 1.00 45.25 90 LYS A O 1
ATOM 714 N N . LYS A 1 91 ? -26.917 -8.170 26.377 1.00 50.09 91 LYS A N 1
ATOM 715 C CA . LYS A 1 91 ? -27.838 -7.752 27.435 1.00 50.09 91 LYS A CA 1
ATOM 716 C C . LYS A 1 91 ? -27.154 -6.730 28.332 1.00 50.09 91 LYS A C 1
ATOM 718 O O . LYS A 1 91 ? -25.931 -6.676 28.400 1.00 50.09 91 LYS A O 1
ATOM 723 N N . VAL A 1 92 ? -27.952 -5.952 29.058 1.00 44.75 92 VAL A N 1
ATOM 724 C CA . VAL A 1 92 ? -27.442 -5.150 30.179 1.00 44.75 92 VAL A CA 1
ATOM 725 C C . VAL A 1 92 ? -26.771 -6.104 31.179 1.00 44.75 92 VAL A C 1
ATOM 727 O O . VAL A 1 92 ? -27.423 -7.041 31.647 1.00 44.75 92 VAL A O 1
ATOM 730 N N . GLY A 1 93 ? -25.484 -5.891 31.464 1.00 46.88 93 GLY A N 1
ATOM 731 C CA . GLY A 1 93 ? -24.617 -6.770 32.257 1.00 46.88 93 GLY A CA 1
ATOM 732 C C . GLY A 1 93 ? -23.623 -7.616 31.446 1.00 46.88 93 GLY A C 1
ATOM 733 O O . GLY A 1 93 ? -22.762 -8.259 32.043 1.00 46.88 93 GLY A O 1
ATOM 734 N N . ASP A 1 94 ? -23.700 -7.615 30.111 1.00 48.09 94 ASP A N 1
ATOM 735 C CA . ASP A 1 94 ? -22.677 -8.219 29.252 1.00 48.09 94 ASP A CA 1
ATOM 736 C C . ASP A 1 94 ? -21.551 -7.197 29.039 1.00 48.09 94 ASP A C 1
ATOM 738 O O . ASP A 1 94 ? -21.520 -6.535 27.998 1.00 48.09 94 ASP A O 1
ATOM 742 N N . ASP A 1 95 ? -20.676 -7.049 30.045 1.00 45.69 95 ASP A N 1
ATOM 743 C CA . ASP A 1 95 ? -19.519 -6.143 30.095 1.00 45.69 95 ASP A CA 1
ATOM 744 C C . ASP A 1 95 ? -19.139 -5.553 28.724 1.00 45.69 95 ASP A C 1
ATOM 746 O O . ASP A 1 95 ? -18.721 -6.261 27.792 1.00 45.69 95 ASP A O 1
ATOM 750 N N . ALA A 1 96 ? -19.250 -4.229 28.580 1.00 40.28 96 ALA A N 1
ATOM 751 C CA . ALA A 1 96 ? -18.728 -3.515 27.422 1.00 40.28 96 ALA A CA 1
ATOM 752 C C . ALA A 1 96 ? -17.187 -3.590 27.418 1.00 40.28 96 ALA A C 1
ATOM 754 O O . ALA A 1 96 ? -16.480 -2.669 27.834 1.00 40.28 96 ALA A O 1
ATOM 755 N N . VAL A 1 97 ? -16.641 -4.721 26.968 1.00 38.41 97 VAL A N 1
ATOM 756 C CA . VAL A 1 97 ? -15.205 -4.899 26.771 1.00 38.41 97 VAL A CA 1
ATOM 757 C C . VAL A 1 97 ? -14.838 -4.254 25.442 1.00 38.41 97 VAL A C 1
ATOM 759 O O . VAL A 1 97 ? -14.952 -4.860 24.377 1.00 38.41 97 VAL A O 1
ATOM 762 N N . ALA A 1 98 ? -14.401 -3.002 25.501 1.00 39.19 98 ALA A N 1
ATOM 763 C CA . ALA A 1 98 ? -13.597 -2.439 24.434 1.00 39.19 98 ALA A CA 1
ATOM 764 C C . ALA A 1 98 ? -12.206 -3.070 24.532 1.00 39.19 98 ALA A C 1
ATOM 766 O O . ALA A 1 98 ? -11.514 -2.894 25.537 1.00 39.19 98 ALA A O 1
ATOM 767 N N . LYS A 1 99 ? -11.791 -3.821 23.506 1.00 38.22 99 LYS A N 1
ATOM 768 C CA . LYS A 1 99 ? -10.374 -4.145 23.334 1.00 38.22 99 LYS A CA 1
ATOM 769 C C . LYS A 1 99 ? -9.650 -2.828 23.060 1.00 38.22 99 LYS A C 1
ATOM 771 O O . LYS A 1 99 ? -9.655 -2.339 21.932 1.00 38.22 99 LYS A O 1
ATOM 776 N N . VAL A 1 100 ? -9.080 -2.231 24.104 1.00 39.62 100 VAL A N 1
ATOM 777 C CA . VAL A 1 100 ? -8.141 -1.118 23.969 1.00 39.62 100 VAL A CA 1
ATOM 778 C C . VAL A 1 100 ? -6.900 -1.700 23.304 1.00 39.62 100 VAL A C 1
ATOM 780 O O . VAL A 1 100 ? -6.096 -2.347 23.967 1.00 39.62 100 VAL A O 1
ATOM 783 N N . HIS A 1 101 ? -6.798 -1.547 21.987 1.00 44.84 101 HIS A N 1
ATOM 784 C CA . HIS A 1 101 ? -5.598 -1.929 21.254 1.00 44.84 101 HIS A CA 1
ATOM 785 C C . HIS A 1 101 ? -4.494 -0.948 21.637 1.00 44.84 101 HIS A C 1
ATOM 787 O O . HIS A 1 101 ? -4.708 0.273 21.669 1.00 44.84 101 HIS A O 1
ATOM 793 N N . ASN A 1 102 ? -3.329 -1.478 21.988 1.00 54.34 102 ASN A N 1
ATOM 794 C CA . ASN A 1 102 ? -2.154 -0.660 22.206 1.00 54.34 102 ASN A CA 1
ATOM 795 C C . ASN A 1 102 ? -1.781 0.021 20.879 1.00 54.34 102 ASN A C 1
ATOM 797 O O . ASN A 1 102 ? -2.138 -0.441 19.796 1.00 54.34 102 ASN A O 1
ATOM 801 N N . ARG A 1 103 ? -1.073 1.155 20.936 1.00 56.84 103 ARG A N 1
ATOM 802 C CA . ARG A 1 103 ? -0.779 1.954 19.728 1.00 56.84 103 ARG A CA 1
ATOM 803 C C . ARG A 1 103 ? 0.080 1.204 18.691 1.00 56.84 103 ARG A C 1
ATOM 805 O O . ARG A 1 103 ? 0.133 1.628 17.545 1.00 56.84 103 ARG A O 1
ATOM 812 N N . GLN A 1 104 ? 0.752 0.128 19.099 1.00 60.78 104 GLN A N 1
ATOM 813 C CA . GLN A 1 104 ? 1.544 -0.749 18.232 1.00 60.78 104 GLN A CA 1
ATOM 814 C C . GLN A 1 104 ? 0.673 -1.792 17.517 1.00 60.78 104 GLN A C 1
ATOM 816 O O . GLN A 1 104 ? 0.837 -1.990 16.319 1.00 60.78 104 GLN A O 1
ATOM 821 N N . ASP A 1 105 ? -0.339 -2.336 18.195 1.00 74.50 105 ASP A N 1
ATOM 822 C CA . ASP A 1 105 ? -1.238 -3.368 17.665 1.00 74.50 105 ASP A CA 1
ATOM 823 C C . ASP A 1 105 ? -1.977 -2.915 16.387 1.00 74.50 105 ASP A C 1
ATOM 825 O O . ASP A 1 105 ? -2.376 -3.733 15.561 1.00 74.50 105 ASP A O 1
ATOM 829 N N . ILE A 1 106 ? -2.163 -1.601 16.181 1.00 85.62 106 ILE A N 1
ATOM 830 C CA . ILE A 1 106 ? -2.878 -1.086 15.002 1.00 85.62 106 ILE A CA 1
ATOM 831 C C . ILE A 1 106 ? -2.149 -1.370 13.684 1.00 85.62 106 ILE A C 1
ATOM 833 O O . ILE A 1 106 ? -2.815 -1.474 12.651 1.00 85.62 106 ILE A O 1
ATOM 837 N N . VAL A 1 107 ? -0.820 -1.508 13.721 1.00 93.06 107 VAL A N 1
ATOM 838 C CA . VAL A 1 107 ? 0.019 -1.805 12.550 1.00 93.06 107 VAL A CA 1
ATOM 839 C C . VAL A 1 107 ? 0.482 -3.257 12.491 1.00 93.06 107 VAL A C 1
ATOM 841 O O . VAL A 1 107 ? 1.157 -3.619 11.539 1.00 93.06 107 VAL A O 1
ATOM 844 N N . GLU A 1 108 ? 0.129 -4.096 13.462 1.00 91.25 108 GLU A N 1
ATOM 845 C CA . GLU A 1 108 ? 0.500 -5.519 13.462 1.00 91.25 108 GLU A CA 1
ATOM 846 C C . GLU A 1 108 ? -0.461 -6.369 12.622 1.00 91.25 108 GLU A C 1
ATOM 848 O O . GLU A 1 108 ? -0.066 -7.399 12.095 1.00 91.25 108 GLU A O 1
ATOM 853 N N . ASP A 1 109 ? -1.699 -5.907 12.443 1.00 93.31 109 ASP A N 1
ATOM 854 C CA . ASP A 1 109 ? -2.763 -6.652 11.773 1.00 93.31 109 ASP A CA 1
ATOM 855 C C . ASP A 1 109 ? -3.582 -5.729 10.863 1.00 93.31 109 ASP A C 1
ATOM 857 O O . ASP A 1 109 ? -4.110 -4.711 11.328 1.00 93.31 109 ASP A O 1
ATOM 861 N N . GLY A 1 110 ? -3.694 -6.047 9.571 1.00 95.31 110 GLY A N 1
ATOM 862 C CA . GLY A 1 110 ? -4.521 -5.261 8.649 1.00 95.31 110 GLY A CA 1
ATOM 863 C C . GLY A 1 110 ? -4.034 -5.215 7.207 1.00 95.31 110 GLY A C 1
ATOM 864 O O . GLY A 1 110 ? -3.061 -5.865 6.832 1.00 95.31 110 GLY A O 1
ATOM 865 N N . VAL A 1 111 ? -4.717 -4.394 6.412 1.00 98.19 111 VAL A N 1
ATOM 866 C CA . VAL A 1 111 ? -4.295 -3.984 5.070 1.00 98.19 111 VAL A CA 1
ATOM 867 C C . VAL A 1 111 ? -3.806 -2.545 5.135 1.00 98.19 111 VAL A C 1
ATOM 869 O O . VAL A 1 111 ? -4.489 -1.679 5.689 1.00 98.19 111 VAL A O 1
ATOM 872 N N . PHE A 1 112 ? -2.630 -2.286 4.566 1.00 98.44 112 PHE A N 1
ATOM 873 C CA . PHE A 1 112 ? -1.987 -0.979 4.612 1.00 98.44 112 PHE A CA 1
ATOM 874 C C . PHE A 1 112 ? -1.575 -0.517 3.221 1.00 98.44 112 PHE A C 1
ATOM 876 O O . PHE A 1 112 ? -0.856 -1.214 2.510 1.00 98.44 112 PHE A O 1
ATOM 883 N N . VAL A 1 113 ? -1.985 0.693 2.859 1.00 98.50 113 VAL A N 1
ATOM 884 C CA . VAL A 1 113 ? -1.595 1.363 1.619 1.00 98.50 113 VAL A CA 1
ATOM 885 C C . VAL A 1 113 ? -0.455 2.323 1.919 1.00 98.50 113 VAL A C 1
ATOM 887 O O . VAL A 1 113 ? -0.560 3.163 2.814 1.00 98.50 113 VAL A O 1
ATOM 890 N N . TRP A 1 114 ? 0.630 2.210 1.163 1.00 98.56 114 TRP A N 1
ATOM 891 C CA . TRP A 1 114 ? 1.831 3.023 1.305 1.00 98.56 114 TRP A CA 1
ATOM 892 C C . TRP A 1 114 ? 1.999 3.887 0.072 1.00 98.56 114 TRP A C 1
ATOM 894 O O . TRP A 1 114 ? 1.967 3.378 -1.047 1.00 98.56 114 TRP A O 1
ATOM 904 N N . ILE A 1 115 ? 2.200 5.185 0.277 1.00 97.19 115 ILE A N 1
ATOM 905 C CA . ILE A 1 115 ? 2.254 6.142 -0.822 1.00 97.19 115 ILE A CA 1
ATOM 906 C C . ILE A 1 115 ? 3.412 7.102 -0.628 1.00 97.19 115 ILE A C 1
ATOM 908 O O . ILE A 1 115 ? 3.448 7.853 0.347 1.00 97.19 115 ILE A O 1
ATOM 912 N N . GLU A 1 116 ? 4.337 7.109 -1.579 1.00 94.12 116 GLU A N 1
ATOM 913 C CA . GLU A 1 116 ? 5.370 8.131 -1.717 1.00 94.12 116 GLU A CA 1
ATOM 914 C C . GLU A 1 116 ? 5.081 9.011 -2.933 1.00 94.12 116 GLU A C 1
ATOM 916 O O . GLU A 1 116 ? 4.500 8.572 -3.925 1.00 94.12 116 GLU A O 1
ATOM 921 N N . THR A 1 117 ? 5.455 10.282 -2.841 1.00 89.06 117 THR A N 1
ATOM 922 C CA . THR A 1 117 ? 5.096 11.302 -3.833 1.00 89.06 117 THR A CA 1
ATOM 923 C C . THR A 1 117 ? 6.323 12.013 -4.404 1.00 89.06 117 THR A C 1
ATOM 925 O O . THR A 1 117 ? 6.226 13.150 -4.868 1.00 89.06 117 THR A O 1
ATOM 928 N N . ILE A 1 118 ? 7.506 11.399 -4.321 1.00 85.06 118 ILE A N 1
ATOM 929 C CA . ILE A 1 118 ? 8.727 11.926 -4.929 1.00 85.06 118 ILE A CA 1
ATOM 930 C C . ILE A 1 118 ? 8.759 11.498 -6.399 1.00 85.06 118 ILE A C 1
ATOM 932 O O . ILE A 1 118 ? 8.681 10.324 -6.742 1.00 85.06 118 ILE A O 1
ATOM 936 N N . GLY A 1 119 ? 8.913 12.469 -7.295 1.00 82.94 119 GLY A N 1
ATOM 937 C CA . GLY A 1 119 ? 8.946 12.198 -8.729 1.00 82.94 119 GLY A CA 1
ATOM 938 C C . GLY A 1 119 ? 7.569 11.866 -9.284 1.00 82.94 119 GLY A C 1
ATOM 939 O O . GLY A 1 119 ? 6.642 12.652 -9.107 1.00 82.94 119 GLY A O 1
ATOM 940 N N . THR A 1 120 ? 7.432 10.714 -9.945 1.00 82.06 120 THR A N 1
ATOM 941 C CA . THR A 1 120 ? 6.112 10.164 -10.314 1.00 82.06 120 THR A CA 1
ATOM 942 C C . THR A 1 120 ? 5.331 9.668 -9.099 1.00 82.06 120 THR A C 1
ATOM 944 O O . THR A 1 120 ? 4.137 9.407 -9.205 1.00 82.06 120 THR A O 1
ATOM 947 N N . GLY A 1 121 ? 6.011 9.522 -7.957 1.00 89.62 121 GLY A N 1
ATOM 948 C CA . GLY A 1 121 ? 5.513 8.809 -6.797 1.00 89.62 121 GLY A CA 1
ATOM 949 C C . GLY A 1 121 ? 5.474 7.299 -7.014 1.00 89.62 121 GLY A C 1
ATOM 950 O O . GLY A 1 121 ? 5.780 6.788 -8.097 1.00 89.62 121 GLY A O 1
ATOM 951 N N . HIS A 1 122 ? 5.063 6.598 -5.964 1.00 94.81 122 HIS A N 1
ATOM 952 C CA . HIS A 1 122 ? 4.820 5.162 -5.974 1.00 94.81 122 HIS A CA 1
ATOM 953 C C . HIS A 1 122 ? 3.753 4.792 -4.941 1.00 94.81 122 HIS A C 1
ATOM 955 O O . HIS A 1 122 ? 3.695 5.391 -3.864 1.00 94.81 122 HIS A O 1
ATOM 961 N N . ALA A 1 123 ? 2.930 3.800 -5.269 1.00 96.44 123 ALA A N 1
ATOM 962 C CA . ALA A 1 123 ? 1.940 3.222 -4.373 1.00 96.44 123 ALA A CA 1
ATOM 963 C C . ALA A 1 123 ? 2.188 1.716 -4.244 1.00 96.44 123 ALA A C 1
ATOM 965 O O . ALA A 1 123 ? 2.482 1.035 -5.225 1.00 96.44 123 ALA A O 1
ATOM 966 N N . LEU A 1 124 ? 2.086 1.191 -3.030 1.00 98.25 124 LEU A N 1
ATOM 967 C CA . LEU A 1 124 ? 2.159 -0.243 -2.767 1.00 98.25 124 LEU A CA 1
ATOM 968 C C . LEU A 1 124 ? 1.220 -0.614 -1.628 1.00 98.25 124 LEU A C 1
ATOM 970 O O . LEU A 1 124 ? 0.729 0.257 -0.904 1.00 98.25 124 LEU A O 1
ATOM 974 N N . LEU A 1 125 ? 1.009 -1.912 -1.442 1.00 98.12 125 LEU A N 1
ATOM 975 C CA . LEU A 1 125 ? 0.142 -2.437 -0.399 1.00 98.12 125 LEU A CA 1
ATOM 976 C C . LEU A 1 125 ? 0.868 -3.499 0.421 1.00 98.12 125 LEU A C 1
ATOM 978 O O . LEU A 1 125 ? 1.651 -4.290 -0.105 1.00 98.12 125 LEU A O 1
ATOM 982 N N . THR A 1 126 ? 0.605 -3.521 1.724 1.00 98.62 126 THR A N 1
ATOM 983 C CA . THR A 1 126 ? 1.015 -4.618 2.600 1.00 98.62 126 THR A CA 1
ATOM 984 C C . THR A 1 126 ? -0.190 -5.233 3.298 1.00 98.62 126 THR A C 1
ATOM 986 O O . THR A 1 126 ? -1.118 -4.535 3.706 1.00 98.62 126 THR A O 1
ATOM 989 N N . VAL A 1 127 ? -0.161 -6.553 3.454 1.00 98.38 127 VAL A N 1
ATOM 990 C CA . VAL A 1 127 ? -1.096 -7.314 4.285 1.00 98.38 127 VAL A CA 1
ATOM 991 C C . VAL A 1 127 ? -0.318 -7.828 5.487 1.00 98.38 127 VAL A C 1
ATOM 993 O O . VAL A 1 127 ? 0.714 -8.480 5.318 1.00 98.38 127 VAL A O 1
ATOM 996 N N . HIS A 1 128 ? -0.760 -7.471 6.691 1.00 96.75 128 HIS A N 1
ATOM 997 C CA . HIS A 1 128 ? -0.146 -7.903 7.942 1.00 96.75 128 HIS A CA 1
ATOM 998 C C . HIS A 1 128 ? -1.065 -8.900 8.656 1.00 96.75 128 HIS A C 1
ATOM 1000 O O . HIS A 1 128 ? -2.261 -8.648 8.860 1.00 96.75 128 HIS A O 1
ATOM 1006 N N . ASP A 1 129 ? -0.486 -10.034 9.023 1.00 89.06 129 ASP A N 1
ATOM 1007 C CA . ASP A 1 129 ? -1.105 -11.066 9.851 1.00 89.06 129 ASP A CA 1
ATOM 1008 C C . ASP A 1 129 ? -0.053 -11.608 10.833 1.00 89.06 129 ASP A C 1
ATOM 1010 O O . ASP A 1 129 ? 0.514 -10.829 11.595 1.00 89.06 129 ASP A O 1
ATOM 1014 N N . SER A 1 130 ? 0.303 -12.898 10.789 1.00 87.25 130 SER A N 1
ATOM 1015 C CA . SER A 1 130 ? 1.513 -13.373 11.481 1.00 87.25 130 SER A CA 1
ATOM 1016 C C . SER A 1 130 ? 2.802 -12.800 10.881 1.00 87.25 130 SER A C 1
ATOM 1018 O O . SER A 1 130 ? 3.794 -12.642 11.589 1.00 87.25 130 SER A O 1
ATOM 1020 N N . ASP A 1 131 ? 2.764 -12.486 9.584 1.00 91.31 131 ASP A N 1
ATOM 1021 C CA . ASP A 1 131 ? 3.867 -11.966 8.783 1.00 91.31 131 ASP A CA 1
ATOM 1022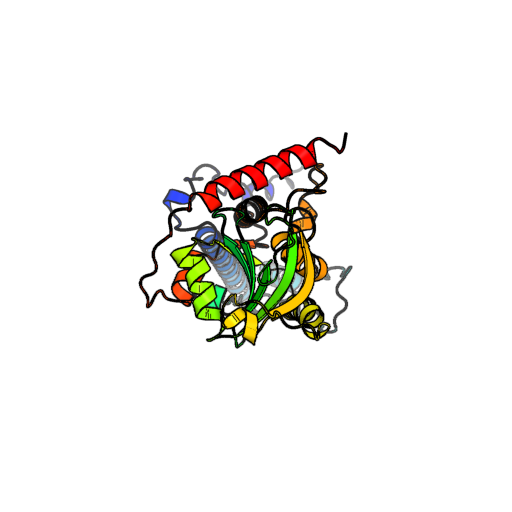 C C . ASP A 1 131 ? 3.433 -10.705 8.020 1.00 91.31 131 ASP A C 1
ATOM 1024 O O . ASP A 1 131 ? 2.244 -10.479 7.779 1.00 91.31 131 ASP A O 1
ATOM 1028 N N . ILE A 1 132 ? 4.405 -9.896 7.596 1.00 96.50 132 ILE A N 1
ATOM 1029 C CA . ILE A 1 132 ? 4.172 -8.798 6.648 1.00 96.50 132 ILE A CA 1
ATOM 1030 C C . ILE A 1 132 ? 4.357 -9.358 5.244 1.00 96.50 132 ILE A C 1
ATOM 1032 O O . ILE A 1 132 ? 5.459 -9.800 4.927 1.00 96.50 132 ILE A O 1
ATOM 1036 N N . THR A 1 133 ? 3.338 -9.281 4.391 1.00 98.38 133 THR A N 1
ATOM 1037 C CA . THR A 1 133 ? 3.485 -9.518 2.948 1.00 98.38 133 THR A CA 1
ATOM 1038 C C . THR A 1 133 ? 3.279 -8.221 2.186 1.00 98.38 133 THR A C 1
ATOM 1040 O O . THR A 1 133 ? 2.285 -7.528 2.380 1.00 98.38 133 THR A O 1
ATOM 1043 N N . MET A 1 134 ? 4.234 -7.886 1.329 1.00 98.50 134 MET A N 1
ATOM 1044 C CA . MET A 1 134 ? 4.240 -6.701 0.485 1.00 98.50 134 MET A CA 1
ATOM 1045 C C . MET A 1 134 ? 3.923 -7.076 -0.956 1.00 98.50 134 MET A C 1
ATOM 1047 O O . MET A 1 134 ? 4.556 -7.973 -1.511 1.00 98.50 134 MET A O 1
ATOM 1051 N N . PHE A 1 135 ? 3.025 -6.303 -1.559 1.00 98.62 135 PHE A N 1
ATOM 1052 C CA . PHE A 1 135 ? 2.758 -6.275 -2.987 1.00 98.62 135 PHE A CA 1
ATOM 1053 C C . PHE A 1 135 ? 3.124 -4.904 -3.541 1.00 98.62 135 PHE A C 1
ATOM 1055 O O . PHE A 1 135 ? 2.608 -3.878 -3.093 1.00 98.62 135 PHE A O 1
ATOM 1062 N N . SER A 1 136 ? 4.031 -4.880 -4.512 1.00 97.94 136 SER A N 1
ATOM 1063 C CA . SER A 1 136 ? 4.481 -3.650 -5.156 1.00 97.94 136 SER A CA 1
ATOM 1064 C C . SER A 1 136 ? 4.473 -3.852 -6.661 1.00 97.94 136 SER A C 1
ATOM 1066 O O . SER A 1 136 ? 5.214 -4.692 -7.160 1.00 97.94 136 SER A O 1
ATOM 1068 N N . TYR A 1 137 ? 3.632 -3.103 -7.371 1.00 97.31 137 TYR A N 1
ATOM 1069 C CA . TYR A 1 137 ? 3.519 -3.174 -8.826 1.00 97.31 137 TYR A CA 1
ATOM 1070 C C . TYR A 1 137 ? 4.224 -1.987 -9.479 1.00 97.31 137 TYR A C 1
ATOM 1072 O O . TYR A 1 137 ? 4.008 -0.847 -9.074 1.00 97.31 137 TYR A O 1
ATOM 1080 N N . GLY A 1 138 ? 5.074 -2.220 -10.472 1.00 93.94 138 GLY A N 1
ATOM 1081 C CA . GLY A 1 138 ? 5.900 -1.165 -11.047 1.00 93.94 138 GLY A CA 1
ATOM 1082 C C . GLY A 1 138 ? 6.572 -1.551 -12.353 1.00 93.94 138 GLY A C 1
ATOM 1083 O O . GLY A 1 138 ? 6.629 -2.719 -12.718 1.00 93.94 138 GLY A O 1
ATOM 1084 N N . ARG A 1 139 ? 7.147 -0.544 -13.016 1.00 91.56 139 ARG A N 1
ATOM 1085 C CA . ARG A 1 139 ? 8.142 -0.738 -14.081 1.00 91.56 139 ARG A CA 1
ATOM 1086 C C . ARG A 1 139 ? 9.475 -1.101 -13.437 1.00 91.56 139 ARG A C 1
ATOM 1088 O O . ARG A 1 139 ? 10.304 -0.214 -13.242 1.00 91.56 139 ARG A O 1
ATOM 1095 N N . TYR A 1 140 ? 9.616 -2.351 -13.008 1.00 89.69 140 TYR A N 1
ATOM 1096 C CA . TYR A 1 140 ? 10.850 -2.860 -12.395 1.00 89.69 140 TYR A CA 1
ATOM 1097 C C . TYR A 1 140 ? 11.711 -3.666 -13.362 1.00 89.69 140 TYR A C 1
ATOM 1099 O O . TYR A 1 140 ? 12.711 -4.224 -12.934 1.00 89.69 140 TYR A O 1
ATOM 1107 N N . ASP A 1 141 ? 11.310 -3.758 -14.628 1.00 87.00 141 ASP A N 1
ATOM 1108 C CA . ASP A 1 141 ? 12.041 -4.507 -15.642 1.00 87.00 141 ASP A CA 1
ATOM 1109 C C . ASP A 1 141 ? 12.261 -3.653 -16.893 1.00 87.00 141 ASP A C 1
ATOM 1111 O O . ASP A 1 141 ? 12.722 -2.509 -16.781 1.00 87.00 141 ASP A O 1
ATOM 1115 N N . ASP A 1 142 ? 11.933 -4.159 -18.079 1.00 85.56 142 ASP A N 1
ATOM 1116 C CA . ASP A 1 142 ? 12.199 -3.438 -19.311 1.00 85.56 142 ASP A CA 1
ATOM 1117 C C . ASP A 1 142 ? 11.341 -2.178 -19.453 1.00 85.56 142 ASP A C 1
ATOM 1119 O O . ASP A 1 142 ? 10.113 -2.184 -19.379 1.00 85.56 142 ASP A O 1
ATOM 1123 N N . ILE A 1 143 ? 12.010 -1.055 -19.719 1.00 84.69 143 ILE A N 1
ATOM 1124 C CA . ILE A 1 143 ? 11.367 0.201 -20.103 1.00 84.69 143 ILE A CA 1
ATOM 1125 C C . ILE A 1 143 ? 11.321 0.272 -21.626 1.00 84.69 143 ILE A C 1
ATOM 1127 O O . ILE A 1 143 ? 12.358 0.284 -22.296 1.00 84.69 143 ILE A O 1
ATOM 1131 N N . TYR A 1 144 ? 10.119 0.406 -22.184 1.00 87.69 144 TYR A N 1
ATOM 1132 C CA . TYR A 1 144 ? 9.937 0.341 -23.629 1.00 87.69 144 TYR A CA 1
ATOM 1133 C C . TYR A 1 144 ? 10.577 1.541 -24.348 1.00 87.69 144 TYR A C 1
ATOM 1135 O O . TYR A 1 144 ? 10.372 2.697 -23.945 1.00 87.69 144 TYR A O 1
ATOM 1143 N N . PRO A 1 145 ? 11.329 1.317 -25.446 1.00 85.12 145 PRO A N 1
ATOM 1144 C CA . PRO A 1 145 ? 11.922 2.393 -26.232 1.00 85.12 145 PRO A CA 1
ATOM 1145 C C . PRO A 1 145 ? 10.877 3.391 -26.746 1.00 85.12 145 PRO A C 1
ATOM 1147 O O . PRO A 1 145 ? 9.761 3.025 -27.094 1.00 85.12 145 PRO A O 1
ATOM 1150 N N . ASN A 1 146 ? 11.265 4.663 -26.872 1.00 84.00 146 ASN A N 1
ATOM 1151 C CA . ASN A 1 146 ? 10.420 5.756 -27.385 1.00 84.00 146 ASN A CA 1
ATOM 1152 C C . ASN A 1 146 ? 9.187 6.119 -26.532 1.00 84.00 146 ASN A C 1
ATOM 1154 O O . ASN A 1 146 ? 8.371 6.920 -26.976 1.00 84.00 146 ASN A O 1
ATOM 1158 N N . THR A 1 147 ? 9.079 5.622 -25.297 1.00 80.06 147 THR A N 1
ATOM 1159 C CA . THR A 1 147 ? 7.962 5.944 -24.380 1.00 80.06 147 THR A CA 1
ATOM 1160 C C . THR A 1 147 ? 8.309 7.026 -23.355 1.00 80.06 147 THR A C 1
ATOM 1162 O O . THR A 1 147 ? 7.540 7.305 -22.447 1.00 80.06 147 THR A O 1
ATOM 1165 N N . LEU A 1 148 ? 9.499 7.635 -23.441 1.00 80.94 148 LEU A N 1
ATOM 1166 C CA . LEU A 1 148 ? 10.034 8.548 -22.415 1.00 80.94 148 LEU A CA 1
ATOM 1167 C C . LEU A 1 148 ? 10.076 7.941 -20.996 1.00 80.94 148 LEU A C 1
ATOM 1169 O O . LEU A 1 148 ? 10.200 8.678 -20.021 1.00 80.94 148 LEU A O 1
ATOM 1173 N N . GLY A 1 149 ? 10.009 6.613 -20.868 1.00 79.94 149 GLY A N 1
ATOM 1174 C CA . GLY A 1 149 ? 9.973 5.928 -19.578 1.00 79.94 149 GLY A CA 1
ATOM 1175 C C . GLY A 1 149 ? 8.593 5.862 -18.928 1.00 79.94 149 GLY A C 1
ATOM 1176 O O . GLY A 1 149 ? 8.502 5.551 -17.742 1.00 79.94 149 GLY A O 1
ATOM 1177 N N . THR A 1 150 ? 7.521 6.171 -19.663 1.00 83.38 150 THR A N 1
ATOM 1178 C CA . THR A 1 150 ? 6.152 6.072 -19.140 1.00 83.38 150 THR A CA 1
ATOM 1179 C C . THR A 1 150 ? 5.585 4.661 -19.240 1.00 83.38 150 THR A C 1
ATOM 1181 O O . THR A 1 150 ? 4.686 4.339 -18.461 1.00 83.38 150 THR A O 1
ATOM 1184 N N . MET A 1 151 ? 6.129 3.815 -20.120 1.00 89.38 151 MET A N 1
ATOM 1185 C CA . MET A 1 151 ? 5.690 2.432 -20.306 1.00 89.38 151 MET A CA 1
ATOM 1186 C C . MET A 1 151 ? 6.849 1.444 -20.177 1.00 89.38 151 MET A C 1
ATOM 1188 O O . MET A 1 151 ? 8.012 1.801 -20.384 1.00 89.38 151 MET A O 1
ATOM 1192 N N . GLY A 1 152 ? 6.514 0.211 -19.835 1.00 92.12 152 GLY A N 1
ATOM 1193 C CA . GLY A 1 152 ? 7.453 -0.888 -19.670 1.00 92.12 152 GLY A CA 1
ATOM 1194 C C . GLY A 1 152 ? 6.738 -2.133 -19.176 1.00 92.12 152 GLY A C 1
ATOM 1195 O O . GLY A 1 152 ? 5.512 -2.136 -19.082 1.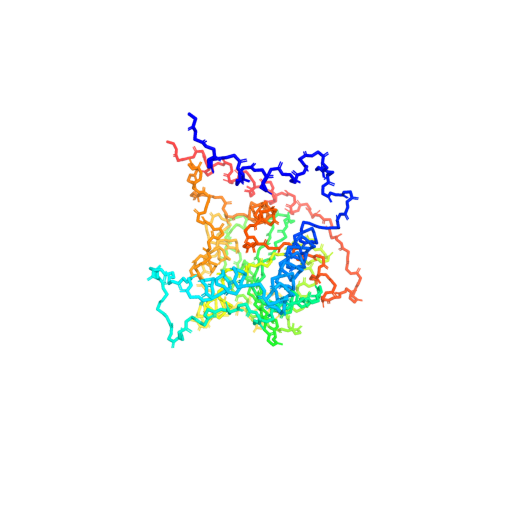00 92.12 152 GLY A O 1
ATOM 1196 N N . ASP A 1 153 ? 7.497 -3.145 -18.797 1.00 94.31 153 ASP A N 1
ATOM 1197 C CA . ASP A 1 153 ? 6.934 -4.352 -18.210 1.00 94.31 153 ASP A CA 1
ATOM 1198 C C . ASP A 1 153 ? 6.318 -4.060 -16.840 1.00 94.31 153 ASP A C 1
ATOM 1200 O O . ASP A 1 153 ? 6.896 -3.396 -15.970 1.00 94.31 153 ASP A O 1
ATOM 1204 N N . GLY A 1 154 ? 5.095 -4.545 -16.671 1.00 96.31 154 GLY A N 1
ATOM 1205 C CA . GLY A 1 154 ? 4.339 -4.507 -15.437 1.00 96.31 154 GLY A CA 1
ATOM 1206 C C . GLY A 1 154 ? 4.772 -5.633 -14.525 1.00 96.31 154 GLY A C 1
ATOM 1207 O O . GLY A 1 154 ? 4.300 -6.761 -14.646 1.00 96.31 154 GLY A O 1
ATOM 1208 N N . VAL A 1 155 ? 5.642 -5.313 -13.571 1.00 97.25 155 VAL A N 1
ATOM 1209 C CA . VAL A 1 155 ? 6.162 -6.285 -12.614 1.00 97.25 155 VAL A CA 1
ATOM 1210 C C . VAL A 1 155 ? 5.434 -6.161 -11.288 1.00 97.25 155 VAL A C 1
ATOM 1212 O O . VAL A 1 155 ? 5.496 -5.116 -10.636 1.00 97.25 155 VAL A O 1
ATOM 1215 N N . LEU A 1 156 ? 4.805 -7.248 -10.843 1.00 98.25 156 LEU A N 1
ATOM 1216 C CA . LEU A 1 156 ? 4.277 -7.378 -9.490 1.00 98.25 156 LEU A CA 1
ATOM 1217 C C . LEU A 1 156 ? 5.300 -8.104 -8.610 1.00 98.25 156 LEU A C 1
ATOM 1219 O O . LEU A 1 156 ? 5.647 -9.259 -8.843 1.00 98.25 156 LEU A O 1
ATOM 1223 N N . ILE A 1 157 ? 5.796 -7.419 -7.583 1.00 97.94 157 ILE A N 1
ATOM 1224 C CA . ILE A 1 157 ? 6.683 -7.982 -6.562 1.00 97.94 157 ILE A CA 1
ATOM 1225 C C . ILE A 1 157 ? 5.832 -8.457 -5.387 1.00 97.94 157 ILE A C 1
ATOM 1227 O O . ILE A 1 157 ? 5.125 -7.639 -4.797 1.00 97.94 157 ILE A O 1
ATOM 1231 N N . LYS A 1 158 ? 5.969 -9.733 -5.003 1.00 98.25 158 LYS A N 1
ATOM 1232 C CA . LYS A 1 158 ? 5.414 -10.312 -3.767 1.00 98.25 158 LYS A CA 1
ATOM 1233 C C . LYS A 1 158 ? 6.553 -10.735 -2.845 1.00 98.25 158 LYS A C 1
ATOM 1235 O O . LYS A 1 158 ? 7.265 -11.682 -3.153 1.00 98.25 158 LYS A O 1
ATOM 1240 N N . ALA A 1 159 ? 6.728 -10.066 -1.710 1.00 97.69 159 ALA A N 1
ATOM 1241 C CA . ALA A 1 159 ? 7.803 -10.386 -0.765 1.00 97.69 159 ALA A CA 1
ATOM 1242 C C . ALA A 1 159 ? 7.333 -10.294 0.685 1.00 97.69 159 ALA A C 1
ATOM 1244 O O . ALA A 1 159 ? 6.528 -9.425 1.014 1.00 97.69 159 ALA A O 1
ATOM 1245 N N . SER A 1 160 ? 7.877 -11.141 1.561 1.00 96.62 160 SER A N 1
ATOM 1246 C CA . SER A 1 160 ? 7.441 -11.215 2.958 1.00 96.62 160 SER A CA 1
ATOM 1247 C C . SER A 1 160 ? 8.575 -10.972 3.955 1.00 96.62 160 SER A C 1
ATOM 1249 O O . SER A 1 160 ? 9.734 -11.314 3.717 1.00 96.62 160 SER A O 1
ATOM 1251 N N . ASN A 1 161 ? 8.230 -10.397 5.108 1.00 93.19 161 ASN A N 1
ATOM 1252 C CA . ASN A 1 161 ? 9.107 -10.183 6.260 1.00 93.19 161 ASN A CA 1
ATOM 1253 C C . ASN A 1 161 ? 10.473 -9.568 5.916 1.00 93.19 161 ASN A C 1
ATOM 1255 O O . ASN A 1 161 ? 10.556 -8.424 5.473 1.00 93.19 161 ASN A O 1
ATOM 1259 N N . GLU A 1 162 ? 11.562 -10.289 6.190 1.00 92.81 162 GLU A N 1
ATOM 1260 C CA . GLU A 1 162 ? 12.926 -9.775 6.064 1.00 92.81 162 GLU A CA 1
ATOM 1261 C C . GLU A 1 162 ? 13.287 -9.422 4.620 1.00 92.81 162 GLU A C 1
ATOM 1263 O O . GLU A 1 162 ? 14.104 -8.527 4.416 1.00 92.81 162 GLU A O 1
ATOM 1268 N N . ASP A 1 163 ? 12.625 -10.032 3.631 1.00 94.75 163 ASP A N 1
ATOM 1269 C CA . ASP A 1 163 ? 12.831 -9.694 2.223 1.00 94.75 163 ASP A CA 1
ATOM 1270 C C . ASP A 1 163 ? 12.228 -8.320 1.878 1.00 94.75 163 ASP A C 1
ATOM 1272 O O . ASP A 1 163 ? 12.821 -7.552 1.119 1.00 94.75 163 ASP A O 1
ATOM 1276 N N . CYS A 1 164 ? 11.078 -7.954 2.462 1.00 95.44 164 CYS A N 1
ATOM 1277 C CA . CYS A 1 164 ? 10.391 -6.697 2.139 1.00 95.44 164 CYS A CA 1
ATOM 1278 C C . CYS A 1 164 ? 10.720 -5.540 3.098 1.00 95.44 164 CYS A C 1
ATOM 1280 O O . CYS A 1 164 ? 10.672 -4.374 2.701 1.00 95.44 164 CYS A O 1
ATOM 1282 N N . LYS A 1 165 ? 11.093 -5.813 4.357 1.00 95.69 165 LYS A N 1
ATOM 1283 C CA . LYS A 1 165 ? 11.379 -4.777 5.371 1.00 95.69 165 LYS A CA 1
ATOM 1284 C C . LYS A 1 165 ? 12.421 -3.737 4.928 1.00 95.69 165 LYS A C 1
ATOM 1286 O O . LYS A 1 165 ? 12.193 -2.555 5.198 1.00 95.69 165 LYS A O 1
ATOM 1291 N N . PRO A 1 166 ? 13.548 -4.088 4.271 1.00 95.62 166 PRO A N 1
ATOM 1292 C CA . PRO A 1 166 ? 14.492 -3.092 3.763 1.00 95.62 166 PRO A CA 1
ATOM 1293 C C . PRO A 1 166 ? 13.839 -2.111 2.784 1.00 95.62 166 PRO A C 1
ATOM 1295 O O . PRO A 1 166 ? 14.032 -0.901 2.912 1.00 95.62 166 PRO A O 1
ATOM 1298 N N . TYR A 1 167 ? 13.008 -2.625 1.873 1.00 95.81 167 TYR A N 1
ATOM 1299 C CA . TYR A 1 167 ? 12.272 -1.819 0.905 1.00 95.81 167 TYR A CA 1
ATOM 1300 C C . TYR A 1 167 ? 11.265 -0.896 1.602 1.00 95.81 167 TYR A C 1
ATOM 1302 O O . TYR A 1 167 ? 11.289 0.314 1.386 1.00 95.81 167 TYR A O 1
ATOM 1310 N N . LEU A 1 168 ? 10.439 -1.428 2.510 1.00 97.69 168 LEU A N 1
ATOM 1311 C CA . LEU A 1 168 ? 9.452 -0.641 3.264 1.00 97.69 168 LEU A CA 1
ATOM 1312 C C . LEU A 1 168 ? 10.106 0.474 4.103 1.00 97.69 168 LEU A C 1
ATOM 1314 O O . LEU A 1 168 ? 9.606 1.601 4.146 1.00 97.69 168 LEU A O 1
ATOM 1318 N N . ARG A 1 169 ? 11.267 0.202 4.718 1.00 97.38 169 ARG A N 1
ATOM 1319 C CA . ARG A 1 169 ? 12.062 1.221 5.427 1.00 97.38 169 ARG A CA 1
ATOM 1320 C C . ARG A 1 169 ? 12.538 2.322 4.487 1.00 97.38 169 ARG A C 1
ATOM 1322 O O . ARG A 1 169 ? 12.483 3.498 4.852 1.00 97.38 169 ARG A O 1
ATOM 1329 N N . GLU A 1 170 ? 12.992 1.974 3.284 1.00 95.56 170 GLU A N 1
ATOM 1330 C CA . GLU A 1 170 ? 13.353 2.979 2.286 1.00 95.56 170 GLU A CA 1
ATOM 1331 C C . GLU A 1 170 ? 12.150 3.860 1.927 1.00 95.56 170 GLU A C 1
ATOM 1333 O O . GLU A 1 170 ? 12.280 5.089 1.950 1.00 95.56 170 GLU A O 1
ATOM 1338 N N . GLN A 1 171 ? 10.974 3.266 1.691 1.00 96.50 171 GLN A N 1
ATOM 1339 C CA . GLN A 1 171 ? 9.760 4.026 1.381 1.00 96.50 171 GLN A CA 1
ATOM 1340 C C . GLN A 1 171 ? 9.437 5.039 2.490 1.00 96.50 171 GLN A C 1
ATOM 1342 O O . GLN A 1 171 ? 9.327 6.237 2.235 1.00 96.50 171 GLN A O 1
ATOM 1347 N N . ILE A 1 172 ? 9.358 4.607 3.748 1.00 96.62 172 ILE A N 1
ATOM 1348 C CA . ILE A 1 172 ? 8.855 5.469 4.831 1.00 96.62 172 ILE A CA 1
ATOM 1349 C C . ILE A 1 172 ? 9.890 6.447 5.405 1.00 96.62 172 ILE A C 1
ATOM 1351 O O . ILE A 1 172 ? 9.527 7.548 5.832 1.00 96.62 172 ILE A O 1
ATOM 1355 N N . PHE A 1 173 ? 11.182 6.093 5.413 1.00 95.94 173 PHE A N 1
ATOM 1356 C CA . PHE A 1 173 ? 12.235 6.941 5.991 1.00 95.94 173 PHE A CA 1
ATOM 1357 C C . PHE A 1 173 ? 13.017 7.745 4.956 1.00 95.94 173 PHE A C 1
ATOM 1359 O O . PHE A 1 173 ? 13.391 8.886 5.238 1.00 95.94 173 PHE A O 1
ATOM 1366 N N . ALA A 1 174 ? 13.282 7.173 3.779 1.00 94.00 174 ALA A N 1
ATOM 1367 C CA . ALA A 1 174 ? 14.061 7.840 2.740 1.00 94.00 174 ALA A CA 1
ATOM 1368 C C . ALA A 1 174 ? 13.171 8.542 1.713 1.00 94.00 174 ALA A C 1
ATOM 1370 O O . ALA A 1 174 ? 13.520 9.632 1.267 1.00 94.00 174 ALA A O 1
ATOM 1371 N N . LYS A 1 175 ? 12.020 7.965 1.363 1.00 93.50 175 LYS A N 1
ATOM 1372 C CA . LYS A 1 175 ? 11.082 8.582 0.413 1.00 93.50 175 LYS A CA 1
ATOM 1373 C C . LYS A 1 175 ? 9.928 9.331 1.078 1.00 93.50 175 LYS A C 1
ATOM 1375 O O . LYS A 1 175 ? 9.218 10.077 0.417 1.00 93.50 175 LYS A O 1
ATOM 1380 N N . GLY A 1 176 ? 9.784 9.200 2.396 1.00 94.12 176 GLY A N 1
ATOM 1381 C CA . GLY A 1 176 ? 8.761 9.913 3.157 1.00 94.12 176 GLY A CA 1
ATOM 1382 C C . GLY A 1 176 ? 7.345 9.412 2.884 1.00 94.12 176 GLY A C 1
ATOM 1383 O O . GLY A 1 176 ? 6.411 10.204 2.980 1.00 94.12 176 GLY A O 1
ATOM 1384 N N . ALA A 1 177 ? 7.196 8.126 2.552 1.00 97.00 177 ALA A N 1
ATOM 1385 C CA . ALA A 1 177 ? 5.900 7.518 2.306 1.00 97.00 177 ALA A CA 1
ATOM 1386 C C . ALA A 1 177 ? 4.942 7.716 3.489 1.00 97.00 177 ALA A C 1
ATOM 1388 O O . ALA A 1 177 ? 5.344 7.661 4.658 1.00 97.00 177 ALA A O 1
ATOM 1389 N N . ARG A 1 178 ? 3.669 7.925 3.167 1.00 97.25 178 ARG A N 1
ATOM 1390 C CA . ARG A 1 178 ? 2.552 7.888 4.111 1.00 97.25 178 ARG A CA 1
ATOM 1391 C C . ARG A 1 178 ? 1.918 6.512 4.091 1.00 97.25 178 ARG A C 1
ATOM 1393 O O . ARG A 1 178 ? 1.932 5.857 3.052 1.00 97.25 178 ARG A O 1
ATOM 1400 N N . VAL A 1 179 ? 1.393 6.086 5.234 1.00 98.19 179 VAL A N 1
ATOM 1401 C CA . VAL A 1 179 ? 0.828 4.747 5.404 1.00 98.19 179 VAL A CA 1
ATOM 1402 C C . VAL A 1 179 ? -0.568 4.850 5.986 1.00 98.19 179 VAL A C 1
ATOM 1404 O O . VAL A 1 179 ? -0.763 5.463 7.037 1.00 98.19 179 VAL A O 1
ATOM 1407 N N . PHE A 1 180 ? -1.524 4.228 5.308 1.00 96.62 180 PHE A N 1
ATOM 1408 C CA . PHE A 1 180 ? -2.932 4.245 5.672 1.00 96.62 180 PHE A CA 1
ATOM 1409 C C . PHE A 1 180 ? -3.436 2.828 5.895 1.00 96.62 180 PHE A C 1
ATOM 1411 O O . PHE A 1 180 ? -3.260 1.976 5.030 1.00 96.62 180 PHE A O 1
ATOM 1418 N N . LYS A 1 181 ? -4.078 2.576 7.034 1.00 96.38 181 LYS A N 1
ATOM 1419 C CA . LYS A 1 181 ? -4.808 1.334 7.288 1.00 96.38 181 LYS A CA 1
ATOM 1420 C C . LYS A 1 181 ? -6.205 1.437 6.688 1.00 96.38 181 LYS A C 1
ATOM 1422 O O . LYS A 1 181 ? -6.904 2.405 6.986 1.00 96.38 181 LYS A O 1
ATOM 1427 N N . ILE A 1 182 ? -6.601 0.438 5.906 1.00 95.94 182 ILE A N 1
ATOM 1428 C CA . ILE A 1 182 ? -7.971 0.287 5.400 1.00 95.94 182 ILE A CA 1
ATOM 1429 C C . ILE A 1 182 ? -8.696 -0.696 6.318 1.00 95.94 182 ILE A C 1
ATOM 1431 O O . ILE A 1 182 ? -8.194 -1.795 6.564 1.00 95.94 182 ILE A O 1
ATOM 1435 N N . THR A 1 183 ? -9.816 -0.280 6.907 1.00 91.56 183 THR A N 1
ATOM 1436 C CA . THR A 1 183 ? -10.432 -1.003 8.036 1.00 91.56 183 THR A CA 1
ATOM 1437 C C . THR A 1 183 ? -11.647 -1.840 7.654 1.00 91.56 183 THR A C 1
ATOM 1439 O O . THR A 1 183 ? -12.043 -2.706 8.431 1.00 91.56 183 THR A O 1
ATOM 1442 N N . ASP A 1 184 ? -12.220 -1.609 6.474 1.00 91.25 184 ASP A N 1
ATOM 1443 C CA . ASP A 1 184 ? -13.455 -2.238 6.002 1.00 91.25 184 ASP A CA 1
ATOM 1444 C C . ASP A 1 184 ? -13.236 -3.329 4.946 1.00 91.25 184 ASP A C 1
ATOM 1446 O O . ASP A 1 184 ? -14.197 -3.845 4.382 1.00 91.25 184 ASP A O 1
ATOM 1450 N N . VAL A 1 185 ? -11.979 -3.711 4.717 1.00 92.19 185 VAL A N 1
ATOM 1451 C CA . VAL A 1 185 ? -11.595 -4.800 3.813 1.00 92.19 185 VAL A CA 1
ATOM 1452 C C . VAL A 1 185 ? -11.259 -6.073 4.575 1.00 92.19 185 VAL A C 1
ATOM 1454 O O . VAL A 1 185 ? -10.679 -6.051 5.664 1.00 92.19 185 VAL A O 1
ATOM 1457 N N . ASN A 1 186 ? -11.556 -7.212 3.957 1.00 91.69 186 ASN A N 1
ATOM 1458 C CA . ASN A 1 186 ? -11.046 -8.495 4.411 1.00 91.69 186 ASN A CA 1
ATOM 1459 C C . ASN A 1 186 ? -9.600 -8.681 3.920 1.00 91.69 186 ASN A C 1
ATOM 1461 O O . ASN A 1 186 ? -9.325 -8.665 2.721 1.00 91.69 186 ASN A O 1
ATOM 1465 N N . LYS A 1 187 ? -8.669 -8.894 4.857 1.00 94.12 187 LYS A N 1
ATOM 1466 C CA . LYS A 1 187 ? -7.241 -9.102 4.561 1.00 94.12 187 LYS A CA 1
ATOM 1467 C C . LYS A 1 187 ? -7.001 -10.269 3.598 1.00 94.12 187 LYS A C 1
ATOM 1469 O O . LYS A 1 187 ? -6.122 -10.171 2.746 1.00 94.12 187 LYS A O 1
ATOM 1474 N N . SER A 1 188 ? -7.756 -11.362 3.743 1.00 95.50 188 SER A N 1
ATOM 1475 C CA . SER A 1 188 ? -7.625 -12.551 2.898 1.00 95.50 188 SER A CA 1
ATOM 1476 C C . SER A 1 188 ? -8.085 -12.284 1.472 1.00 95.50 188 SER A C 1
ATOM 1478 O O . SER A 1 188 ? -7.438 -12.762 0.550 1.00 95.50 188 SER A O 1
ATOM 1480 N N . ASP A 1 189 ? -9.136 -11.487 1.282 1.00 96.19 189 ASP A N 1
ATOM 1481 C CA . ASP A 1 189 ? -9.641 -11.164 -0.056 1.00 96.19 189 ASP A CA 1
ATOM 1482 C C . ASP A 1 189 ? -8.634 -10.283 -0.812 1.00 96.19 189 ASP A C 1
ATOM 1484 O O . ASP A 1 189 ? -8.261 -10.605 -1.940 1.00 96.19 189 ASP A O 1
ATOM 1488 N N . VAL A 1 190 ? -8.076 -9.264 -0.141 1.00 97.44 190 VAL A N 1
ATOM 1489 C CA . VAL A 1 190 ? -7.013 -8.411 -0.707 1.00 97.44 190 VAL A CA 1
ATOM 1490 C C . VAL A 1 190 ? -5.758 -9.223 -1.032 1.00 97.44 190 VAL A C 1
ATOM 1492 O O . VAL A 1 190 ? -5.170 -9.061 -2.102 1.00 97.44 190 VAL A O 1
ATOM 1495 N N . PHE A 1 191 ? -5.333 -10.095 -0.110 1.00 97.69 191 PHE A N 1
ATOM 1496 C CA . PHE A 1 191 ? -4.176 -10.959 -0.326 1.00 97.69 191 PHE A CA 1
ATOM 1497 C C . PHE A 1 191 ? -4.397 -11.886 -1.520 1.00 97.69 191 PHE A C 1
ATOM 1499 O O . PHE A 1 191 ? -3.549 -11.926 -2.404 1.00 97.69 191 PHE A O 1
ATOM 1506 N N . ASN A 1 192 ? -5.519 -12.612 -1.552 1.00 97.38 192 ASN A N 1
ATOM 1507 C CA . ASN A 1 192 ? -5.803 -13.595 -2.593 1.00 97.38 192 ASN A CA 1
ATOM 1508 C C . ASN A 1 192 ? -5.889 -12.926 -3.963 1.00 97.38 192 ASN A C 1
ATOM 1510 O O . ASN A 1 192 ? -5.273 -13.416 -4.896 1.00 97.38 192 ASN A O 1
ATOM 1514 N N . TYR A 1 193 ? -6.541 -11.763 -4.072 1.00 97.31 193 TYR A N 1
ATOM 1515 C CA . TYR A 1 193 ? -6.626 -11.034 -5.338 1.00 97.31 193 TYR A CA 1
ATOM 1516 C C . TYR A 1 193 ? -5.244 -10.748 -5.949 1.00 97.31 193 TYR A C 1
ATOM 1518 O O . TYR A 1 193 ? -4.987 -11.073 -7.105 1.00 97.31 193 TYR A O 1
ATOM 1526 N N . LEU A 1 194 ? -4.325 -10.173 -5.165 1.00 97.81 194 LEU A N 1
ATOM 1527 C CA . LEU A 1 194 ? -2.976 -9.851 -5.644 1.00 97.81 194 LEU A CA 1
ATOM 1528 C C . LEU A 1 194 ? -2.091 -11.094 -5.785 1.00 97.81 194 LEU A C 1
ATOM 1530 O O . LEU A 1 194 ? -1.241 -11.152 -6.673 1.00 97.81 194 LEU A O 1
ATOM 1534 N N . ASN A 1 195 ? -2.271 -12.082 -4.911 1.00 98.00 195 ASN A N 1
ATOM 1535 C CA . ASN A 1 195 ? -1.534 -13.335 -4.966 1.00 98.00 195 ASN A CA 1
ATOM 1536 C C . ASN A 1 195 ? -1.889 -14.139 -6.217 1.00 98.00 195 ASN A C 1
ATOM 1538 O O . ASN A 1 195 ? -0.983 -14.657 -6.855 1.00 98.00 195 ASN A O 1
ATOM 1542 N N . ASP A 1 196 ? -3.167 -14.217 -6.578 1.00 98.19 196 ASP A N 1
ATOM 1543 C CA . ASP A 1 196 ? -3.625 -14.967 -7.744 1.00 98.19 196 ASP A CA 1
ATOM 1544 C C . ASP A 1 196 ? -3.086 -14.340 -9.035 1.00 98.19 196 ASP A C 1
ATOM 1546 O O . ASP A 1 196 ? -2.572 -15.059 -9.883 1.00 98.19 196 ASP A O 1
ATOM 1550 N N . ILE A 1 197 ? -3.079 -13.004 -9.141 1.00 97.31 197 ILE A N 1
ATOM 1551 C CA . ILE A 1 197 ? -2.434 -12.291 -10.261 1.00 97.31 197 ILE A CA 1
ATOM 1552 C C . ILE A 1 197 ? -0.933 -12.607 -10.331 1.00 97.31 197 ILE A C 1
ATOM 1554 O O . ILE A 1 197 ? -0.377 -12.771 -11.413 1.00 97.31 197 ILE A O 1
ATOM 1558 N N . TRP A 1 198 ? -0.261 -12.668 -9.179 1.00 98.38 198 TRP A N 1
ATOM 1559 C CA . TRP A 1 198 ? 1.168 -12.967 -9.120 1.00 98.38 198 TRP A CA 1
ATOM 1560 C C . TRP A 1 198 ? 1.477 -14.421 -9.507 1.00 98.38 198 TRP A C 1
ATOM 1562 O O . TRP A 1 198 ? 2.435 -14.657 -10.232 1.00 98.38 198 TRP A O 1
ATOM 1572 N N . GLU A 1 199 ? 0.692 -15.390 -9.026 1.00 98.00 199 GLU A N 1
ATOM 1573 C CA . GLU A 1 199 ? 0.886 -16.825 -9.296 1.00 98.00 199 GLU A CA 1
ATOM 1574 C C . GLU A 1 199 ? 0.452 -17.237 -10.715 1.00 98.00 199 GLU A C 1
ATOM 1576 O O . GLU A 1 199 ? 0.920 -18.259 -11.206 1.00 98.00 199 GLU A O 1
ATOM 1581 N N . ASP A 1 200 ? -0.419 -16.470 -11.381 1.00 97.69 200 ASP A N 1
ATOM 1582 C CA . ASP A 1 200 ? -0.857 -16.749 -12.762 1.00 97.69 200 ASP A CA 1
ATOM 1583 C C . ASP A 1 200 ? 0.244 -16.481 -13.806 1.00 97.69 200 ASP A C 1
ATOM 1585 O O . ASP A 1 200 ? 0.167 -16.964 -14.936 1.00 97.69 200 ASP A O 1
ATOM 1589 N N . SER A 1 201 ? 1.295 -15.740 -13.434 1.00 97.00 201 SER A N 1
ATOM 1590 C CA . SER A 1 201 ? 2.443 -15.484 -14.303 1.00 97.00 201 SER A CA 1
ATOM 1591 C C . SER A 1 201 ? 3.631 -16.398 -13.989 1.00 97.00 201 SER A C 1
ATOM 1593 O O . SER A 1 201 ? 4.145 -16.449 -12.868 1.00 97.00 201 SER A O 1
ATOM 1595 N N . ASP A 1 202 ? 4.126 -17.053 -15.039 1.00 95.38 202 ASP A N 1
ATOM 1596 C CA . ASP A 1 202 ? 5.394 -17.786 -15.060 1.00 95.38 202 ASP A CA 1
ATOM 1597 C C . ASP A 1 202 ? 6.544 -16.954 -15.664 1.00 95.38 202 ASP A C 1
ATOM 1599 O O . ASP A 1 202 ? 7.658 -17.462 -15.810 1.00 95.38 202 ASP A O 1
ATOM 1603 N N . ASP A 1 203 ? 6.299 -15.684 -16.005 1.00 95.94 203 ASP A N 1
ATOM 1604 C CA . ASP A 1 203 ? 7.296 -14.794 -16.598 1.00 95.94 203 ASP A CA 1
ATOM 1605 C C . ASP A 1 203 ? 8.064 -14.037 -15.506 1.00 95.94 203 ASP A C 1
ATOM 1607 O O . ASP A 1 203 ? 7.500 -13.408 -14.602 1.00 95.94 203 ASP A O 1
ATOM 1611 N N . TYR A 1 204 ? 9.391 -14.105 -15.588 1.00 94.12 204 TYR A N 1
ATOM 1612 C CA . TYR A 1 204 ? 10.308 -13.534 -14.605 1.00 94.12 204 TYR A CA 1
ATOM 1613 C C . TYR A 1 204 ? 10.998 -12.307 -15.195 1.00 94.12 204 TYR A C 1
ATOM 1615 O O . TYR A 1 204 ? 11.396 -12.363 -16.359 1.00 94.12 204 TYR A O 1
ATOM 1623 N N . PRO A 1 205 ? 11.209 -11.247 -14.395 1.00 92.19 205 PRO A N 1
ATOM 1624 C CA . PRO A 1 205 ? 12.008 -10.117 -14.836 1.00 92.19 205 PRO A CA 1
ATOM 1625 C C . PRO A 1 205 ? 13.446 -10.563 -15.119 1.00 92.19 205 PRO A C 1
ATOM 1627 O O . PRO A 1 205 ? 14.014 -11.352 -14.351 1.00 92.19 205 PRO A O 1
ATOM 1630 N N . ASP A 1 206 ? 14.035 -10.065 -16.202 1.00 85.25 206 ASP A N 1
ATOM 1631 C CA . ASP A 1 206 ? 15.392 -10.427 -16.632 1.00 85.25 206 ASP A CA 1
ATOM 1632 C C . ASP A 1 206 ? 16.400 -9.263 -16.566 1.00 85.25 206 ASP A C 1
ATOM 1634 O O . ASP A 1 206 ? 17.613 -9.464 -16.734 1.00 85.25 206 ASP A O 1
ATOM 1638 N N . SER A 1 207 ? 15.931 -8.061 -16.223 1.00 70.00 207 SER A N 1
ATOM 1639 C CA . SER A 1 207 ? 16.762 -6.875 -16.060 1.00 70.00 207 SER A CA 1
ATOM 1640 C C . SER A 1 207 ? 17.616 -6.908 -14.790 1.00 70.00 207 SER A C 1
ATOM 1642 O O . SER A 1 207 ? 17.428 -7.659 -13.834 1.00 70.00 207 SER A O 1
ATOM 1644 N N . THR A 1 208 ? 18.591 -6.003 -14.739 1.00 61.16 208 THR A N 1
ATOM 1645 C CA . THR A 1 208 ? 19.501 -5.849 -13.595 1.00 61.16 208 THR A CA 1
ATOM 1646 C C . THR A 1 208 ? 18.901 -5.087 -12.399 1.00 61.16 208 THR A C 1
ATOM 1648 O O . THR A 1 208 ? 19.650 -4.683 -11.505 1.00 61.16 208 THR A O 1
ATOM 1651 N N . GLU A 1 209 ? 17.592 -4.821 -12.372 1.00 63.28 209 GLU A N 1
ATOM 1652 C CA . GLU A 1 209 ? 16.930 -3.953 -11.384 1.00 63.28 209 GLU A CA 1
ATOM 1653 C C . GLU A 1 209 ? 16.731 -4.635 -10.013 1.00 63.28 209 GLU A C 1
ATOM 1655 O O . GLU A 1 209 ? 15.626 -4.887 -9.550 1.00 63.28 209 GLU A O 1
ATOM 1660 N N . GLY A 1 210 ? 17.832 -4.870 -9.296 1.00 78.25 210 GLY A N 1
ATOM 1661 C CA . GLY A 1 210 ? 17.826 -5.192 -7.865 1.00 78.25 210 GLY A CA 1
ATOM 1662 C C . GLY A 1 210 ? 17.447 -6.635 -7.499 1.00 78.25 210 GLY A C 1
ATOM 1663 O O . GLY A 1 210 ? 16.604 -7.287 -8.107 1.00 78.25 210 GLY A O 1
ATOM 1664 N N . GLU A 1 211 ? 18.070 -7.142 -6.431 1.00 87.69 211 GLU A N 1
ATOM 1665 C CA . GLU A 1 211 ? 17.916 -8.534 -5.974 1.00 87.69 211 GLU A CA 1
ATOM 1666 C C . GLU A 1 211 ? 16.466 -8.899 -5.609 1.00 87.69 211 GLU A C 1
ATOM 1668 O O . GLU A 1 211 ? 16.020 -10.011 -5.882 1.00 87.69 211 GLU A O 1
ATOM 1673 N N . LEU A 1 212 ? 15.710 -7.957 -5.031 1.00 91.38 212 LEU A N 1
ATOM 1674 C CA . LEU A 1 212 ? 14.319 -8.182 -4.634 1.00 91.38 212 LEU A CA 1
ATOM 1675 C C . LEU A 1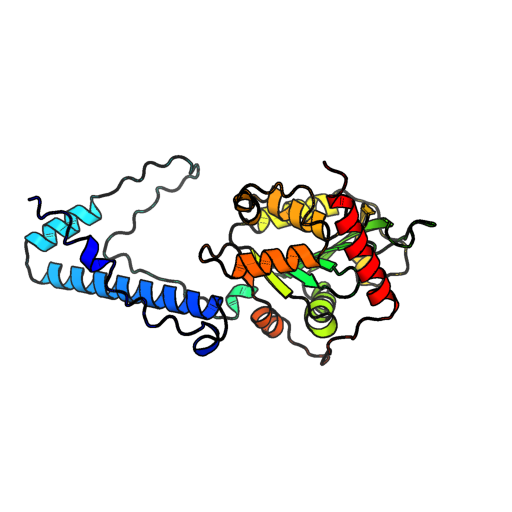 212 ? 13.416 -8.477 -5.840 1.00 91.38 212 LEU A C 1
ATOM 1677 O O . LEU A 1 212 ? 12.626 -9.419 -5.782 1.00 91.38 212 LEU A O 1
ATOM 1681 N N . THR A 1 213 ? 13.556 -7.694 -6.912 1.00 92.69 213 THR A N 1
ATOM 1682 C CA . THR A 1 213 ? 12.794 -7.839 -8.159 1.00 92.69 213 THR A CA 1
ATOM 1683 C C . THR A 1 213 ? 13.096 -9.177 -8.816 1.00 92.69 213 THR A C 1
ATOM 1685 O O . THR A 1 213 ? 12.180 -9.945 -9.080 1.00 92.69 213 THR A O 1
ATOM 1688 N N . LEU A 1 214 ? 14.380 -9.508 -8.980 1.00 91.94 214 LEU A N 1
ATOM 1689 C CA . LEU A 1 214 ? 14.807 -10.775 -9.578 1.00 91.94 214 LEU A CA 1
ATOM 1690 C C . LEU A 1 214 ? 14.321 -11.997 -8.787 1.00 91.94 214 LEU A C 1
ATOM 1692 O O . LEU A 1 214 ? 13.960 -13.019 -9.363 1.00 91.94 214 LEU A O 1
ATOM 1696 N N . LYS A 1 215 ? 14.309 -11.906 -7.454 1.00 92.44 215 LYS A N 1
ATOM 1697 C CA . LYS A 1 215 ? 13.884 -13.005 -6.577 1.00 92.44 215 LYS A CA 1
ATOM 1698 C C . LYS A 1 215 ? 12.361 -13.162 -6.514 1.00 92.44 215 LYS A C 1
ATOM 1700 O O . LYS A 1 215 ? 11.874 -14.282 -6.375 1.00 92.44 215 LYS A O 1
ATOM 1705 N N . SER A 1 216 ? 11.628 -12.051 -6.544 1.00 95.31 216 SER A N 1
ATOM 1706 C CA . SER A 1 216 ? 10.246 -11.987 -6.035 1.00 95.31 216 SER A CA 1
ATOM 1707 C C . SER A 1 216 ? 9.254 -11.335 -7.006 1.00 95.31 216 SER A C 1
ATOM 1709 O O . SER A 1 216 ? 8.075 -11.183 -6.683 1.00 95.31 216 SER A O 1
ATOM 1711 N N . GLY A 1 217 ? 9.729 -10.906 -8.174 1.00 96.19 217 GLY A N 1
ATOM 1712 C CA . GLY A 1 217 ? 8.939 -10.296 -9.233 1.00 96.19 217 GLY A CA 1
ATOM 1713 C C . GLY A 1 217 ? 8.353 -11.317 -10.203 1.00 96.19 217 GLY A C 1
ATOM 1714 O O . GLY A 1 217 ? 8.924 -12.388 -10.439 1.00 96.19 217 GLY A O 1
ATOM 1715 N N . ARG A 1 218 ? 7.209 -10.946 -10.772 1.00 97.62 218 ARG A N 1
ATOM 1716 C CA . ARG A 1 218 ? 6.572 -11.587 -11.923 1.00 97.62 218 ARG A CA 1
ATOM 1717 C C . ARG A 1 218 ? 6.126 -10.523 -12.907 1.00 97.62 218 ARG A C 1
ATOM 1719 O O . ARG A 1 218 ? 5.566 -9.514 -12.475 1.00 97.62 218 ARG A O 1
ATOM 1726 N N . VAL A 1 219 ? 6.383 -10.736 -14.193 1.00 97.12 219 VAL A N 1
ATOM 1727 C CA . VAL A 1 219 ? 5.874 -9.871 -15.265 1.00 97.12 219 VAL A CA 1
ATOM 1728 C C . VAL A 1 219 ? 4.430 -10.284 -15.526 1.00 97.12 219 VAL A C 1
ATOM 1730 O O . VAL A 1 219 ? 4.177 -11.397 -15.968 1.00 97.12 219 VAL A O 1
ATOM 1733 N N . ILE A 1 220 ? 3.467 -9.430 -15.184 1.00 97.25 220 ILE A N 1
ATOM 1734 C CA . ILE A 1 220 ? 2.037 -9.786 -15.203 1.00 97.25 220 ILE A CA 1
ATOM 1735 C C . ILE A 1 220 ? 1.264 -9.136 -16.356 1.00 97.25 220 ILE A C 1
ATOM 1737 O O . ILE A 1 220 ? 0.162 -9.580 -16.667 1.00 97.25 220 ILE A O 1
ATOM 1741 N N . ASN A 1 221 ? 1.803 -8.075 -16.965 1.00 96.12 221 ASN A N 1
ATOM 1742 C CA . ASN A 1 221 ? 1.243 -7.338 -18.108 1.00 96.12 221 ASN A CA 1
ATOM 1743 C C . ASN A 1 221 ? 2.183 -6.175 -18.498 1.00 96.12 221 ASN A C 1
ATOM 1745 O O . ASN A 1 221 ? 3.343 -6.143 -18.096 1.00 96.12 221 ASN A O 1
ATOM 1749 N N . GLU A 1 222 ? 1.677 -5.207 -19.268 1.00 95.75 222 GLU A N 1
ATOM 1750 C CA . GLU A 1 222 ? 2.362 -3.950 -19.581 1.00 95.75 222 GLU A CA 1
ATOM 1751 C C . GLU A 1 222 ? 1.971 -2.842 -18.593 1.00 95.75 222 GLU A C 1
ATOM 1753 O O . GLU A 1 222 ? 0.790 -2.548 -18.385 1.00 95.75 222 GLU A O 1
ATOM 1758 N N . TYR A 1 223 ? 2.962 -2.151 -18.039 1.00 93.00 223 TYR A N 1
ATOM 1759 C CA . TYR A 1 223 ? 2.764 -0.954 -17.236 1.00 93.00 223 TYR A CA 1
ATOM 1760 C C . TYR A 1 223 ? 2.626 0.285 -18.124 1.00 93.00 223 TYR A C 1
ATOM 1762 O O . TYR A 1 223 ? 3.456 0.550 -18.994 1.00 93.00 223 TYR A O 1
ATOM 1770 N N . SER A 1 224 ? 1.662 1.145 -17.793 1.00 89.69 224 SER A N 1
ATOM 1771 C CA . SER A 1 224 ? 1.512 2.493 -18.344 1.00 89.69 224 SER A CA 1
ATOM 1772 C C . SER A 1 224 ? 1.290 3.507 -17.227 1.00 89.69 224 SER A C 1
ATOM 1774 O O . SER A 1 224 ? 0.356 3.381 -16.441 1.00 89.69 224 SER A O 1
ATOM 1776 N N . LEU A 1 225 ? 2.104 4.571 -17.189 1.00 82.88 225 LEU A N 1
ATOM 1777 C CA . LEU A 1 225 ? 1.998 5.646 -16.190 1.00 82.88 225 LEU A CA 1
ATOM 1778 C C . LEU A 1 225 ? 0.593 6.256 -16.091 1.00 82.88 225 LEU A C 1
ATOM 1780 O O . LEU A 1 225 ? 0.241 6.769 -15.034 1.00 82.88 225 LEU A O 1
ATOM 1784 N N . PHE A 1 226 ? -0.190 6.206 -17.167 1.00 81.75 226 PHE A N 1
ATOM 1785 C CA . PHE A 1 226 ? -1.476 6.894 -17.272 1.00 81.75 226 PHE A CA 1
ATOM 1786 C C . PHE A 1 226 ? -2.688 5.959 -17.268 1.00 81.75 226 PHE A C 1
ATOM 1788 O O . PHE A 1 226 ? -3.809 6.451 -17.253 1.00 81.75 226 PHE A O 1
ATOM 1795 N N . GLU A 1 227 ? -2.486 4.642 -17.289 1.00 82.69 227 GLU A N 1
ATOM 1796 C CA . GLU A 1 227 ? -3.591 3.683 -17.427 1.00 82.69 227 GLU A CA 1
ATOM 1797 C C . GLU A 1 227 ? -3.431 2.517 -16.452 1.00 82.69 227 GLU A C 1
ATOM 1799 O O . GLU A 1 227 ? -4.201 2.398 -15.508 1.00 82.69 227 GLU A O 1
ATOM 1804 N N . ASN A 1 228 ? -2.399 1.690 -16.634 1.00 89.19 228 ASN A N 1
ATOM 1805 C CA . ASN A 1 228 ? -2.129 0.528 -15.793 1.00 89.19 228 ASN A CA 1
ATOM 1806 C C . ASN A 1 228 ? -0.862 0.747 -14.961 1.00 89.19 228 ASN A C 1
ATOM 1808 O O . ASN A 1 228 ? 0.251 0.490 -15.425 1.00 89.19 228 ASN A O 1
ATOM 1812 N N . ASN A 1 229 ? -1.018 1.243 -13.737 1.00 90.62 229 ASN A N 1
ATOM 1813 C CA . ASN A 1 229 ? 0.102 1.609 -12.882 1.00 90.62 229 ASN A CA 1
ATOM 1814 C C . ASN A 1 229 ? -0.063 1.135 -11.434 1.00 90.62 229 ASN A C 1
ATOM 1816 O O . ASN A 1 229 ? -1.008 0.438 -11.070 1.00 90.62 229 ASN A O 1
ATOM 1820 N N . CYS A 1 230 ? 0.905 1.508 -10.596 1.00 93.88 230 CYS A N 1
ATOM 1821 C CA . CYS A 1 230 ? 0.933 1.155 -9.181 1.00 93.88 230 CYS A CA 1
ATOM 1822 C C . CYS A 1 230 ? -0.336 1.595 -8.442 1.00 93.88 230 CYS A C 1
ATOM 1824 O O . CYS A 1 230 ? -0.871 0.840 -7.639 1.00 93.88 230 CYS A O 1
ATOM 1826 N N . THR A 1 231 ? -0.851 2.784 -8.744 1.00 91.88 231 THR A N 1
ATOM 1827 C CA . THR A 1 231 ? -2.034 3.342 -8.088 1.00 91.88 231 THR A CA 1
ATOM 1828 C C . THR A 1 231 ? -3.297 2.599 -8.504 1.00 91.88 231 THR A C 1
ATOM 1830 O O . THR A 1 231 ? -4.047 2.169 -7.632 1.00 91.88 231 THR A O 1
ATOM 1833 N N . THR A 1 232 ? -3.499 2.380 -9.808 1.00 91.50 232 THR A N 1
ATOM 1834 C CA . THR A 1 232 ? -4.683 1.665 -10.311 1.00 91.50 232 THR A CA 1
ATOM 1835 C C . THR A 1 232 ? -4.716 0.224 -9.814 1.00 91.50 232 THR A C 1
ATOM 1837 O O . THR A 1 232 ? -5.751 -0.227 -9.346 1.00 91.50 232 THR A O 1
ATOM 1840 N N . THR A 1 233 ? -3.564 -0.450 -9.762 1.00 94.44 233 THR A N 1
ATOM 1841 C CA . THR A 1 233 ? -3.461 -1.814 -9.215 1.00 94.44 233 THR A CA 1
ATOM 1842 C C . THR A 1 233 ? -3.872 -1.886 -7.741 1.00 94.44 233 THR A C 1
ATOM 1844 O O . THR A 1 233 ? -4.571 -2.816 -7.340 1.00 94.44 233 THR A O 1
ATOM 1847 N N . ILE A 1 234 ? -3.462 -0.913 -6.915 1.00 94.25 234 ILE A N 1
ATOM 1848 C CA . ILE A 1 234 ? -3.869 -0.877 -5.501 1.00 94.25 234 ILE A CA 1
ATOM 1849 C C . ILE A 1 234 ? -5.357 -0.547 -5.356 1.00 94.25 234 ILE A C 1
ATOM 1851 O O . ILE A 1 234 ? -6.030 -1.162 -4.531 1.00 94.25 234 ILE A O 1
ATOM 1855 N N . VAL A 1 235 ? -5.874 0.399 -6.141 1.00 92.44 235 VAL A N 1
ATOM 1856 C CA . VAL A 1 235 ? -7.301 0.751 -6.123 1.00 92.44 235 VAL A CA 1
ATOM 1857 C C . VAL A 1 235 ? -8.154 -0.445 -6.529 1.00 92.44 235 VAL A C 1
ATOM 1859 O O . VAL A 1 235 ? -9.076 -0.781 -5.793 1.00 92.44 235 VAL A O 1
ATOM 1862 N N . ASP A 1 236 ? -7.797 -1.139 -7.610 1.00 92.00 236 ASP A N 1
ATOM 1863 C CA . ASP A 1 236 ? -8.497 -2.339 -8.069 1.00 92.00 236 ASP A CA 1
ATOM 1864 C C . ASP A 1 236 ? -8.492 -3.432 -6.999 1.00 92.00 236 ASP A C 1
ATOM 1866 O O . ASP A 1 236 ? -9.531 -4.019 -6.713 1.00 92.00 236 ASP A O 1
ATOM 1870 N N . ALA A 1 237 ? -7.349 -3.682 -6.350 1.00 94.44 237 ALA A N 1
ATOM 1871 C CA . ALA A 1 237 ? -7.269 -4.683 -5.289 1.00 94.44 237 ALA A CA 1
ATOM 1872 C C . ALA A 1 237 ? -8.202 -4.371 -4.109 1.00 94.44 237 ALA A C 1
ATOM 1874 O O . ALA A 1 237 ? -8.829 -5.277 -3.558 1.00 94.44 237 ALA A O 1
ATOM 1875 N N . LEU A 1 238 ? -8.317 -3.099 -3.724 1.00 93.56 238 LEU A N 1
ATOM 1876 C CA . LEU A 1 238 ? -9.200 -2.673 -2.639 1.00 93.56 238 LEU A CA 1
ATOM 1877 C C . LEU A 1 238 ? -10.678 -2.699 -3.057 1.00 93.56 238 LEU A C 1
ATOM 1879 O O . LEU A 1 238 ? -11.500 -3.226 -2.308 1.00 93.56 238 LEU A O 1
ATOM 1883 N N . ASP A 1 239 ? -11.006 -2.190 -4.248 1.00 90.38 239 ASP A N 1
ATOM 1884 C CA . ASP A 1 239 ? -12.365 -2.175 -4.813 1.00 90.38 239 ASP A CA 1
ATOM 1885 C C . ASP A 1 239 ? -12.919 -3.595 -4.974 1.00 90.38 239 ASP A C 1
ATOM 1887 O O . ASP A 1 239 ? -13.990 -3.924 -4.461 1.00 90.38 239 ASP A O 1
ATOM 1891 N N . LYS A 1 240 ? -12.137 -4.497 -5.581 1.00 89.31 240 LYS A N 1
ATOM 1892 C CA . LYS A 1 240 ? -12.509 -5.913 -5.729 1.00 89.31 240 LYS A CA 1
ATOM 1893 C C . LYS A 1 240 ? -12.639 -6.645 -4.398 1.00 89.31 240 LYS A C 1
ATOM 1895 O O . LYS A 1 240 ? -13.328 -7.661 -4.344 1.00 89.31 240 LYS A O 1
ATOM 1900 N N . SER A 1 241 ? -12.041 -6.111 -3.335 1.00 90.12 241 SER A N 1
ATOM 1901 C CA . SER A 1 241 ? -12.170 -6.623 -1.966 1.00 90.12 241 SER A CA 1
ATOM 1902 C C . SER A 1 241 ? -13.330 -5.992 -1.182 1.00 90.12 241 SER A C 1
ATOM 1904 O O . SER A 1 241 ? -13.474 -6.259 0.011 1.00 90.12 241 SER A O 1
ATOM 1906 N N . GLY A 1 242 ? -14.169 -5.177 -1.833 1.00 87.19 242 GLY A N 1
ATOM 1907 C CA . GLY A 1 242 ? -15.438 -4.689 -1.288 1.00 87.19 242 GLY A CA 1
ATOM 1908 C C . GLY A 1 242 ? -15.323 -3.500 -0.337 1.00 87.19 242 GLY A C 1
ATOM 1909 O O . GLY A 1 242 ? -16.215 -3.303 0.491 1.00 87.19 242 GLY A O 1
ATOM 1910 N N . THR A 1 243 ? -14.239 -2.724 -0.421 1.00 88.44 243 THR A N 1
ATOM 1911 C CA . THR A 1 243 ? -14.117 -1.490 0.363 1.00 88.44 243 THR A CA 1
ATOM 1912 C C . THR A 1 243 ? -15.179 -0.467 -0.036 1.00 88.44 243 THR A C 1
ATOM 1914 O O . THR A 1 243 ? -15.521 -0.314 -1.207 1.00 88.44 243 THR A O 1
ATOM 1917 N N . LYS A 1 244 ? -15.640 0.306 0.940 1.00 87.19 244 LYS A N 1
ATOM 1918 C CA . LYS A 1 244 ? -16.558 1.430 0.750 1.00 87.19 244 LYS A CA 1
ATOM 1919 C C . LYS A 1 244 ? -15.838 2.758 0.637 1.00 87.19 244 LYS A C 1
ATOM 1921 O O . LYS A 1 244 ? -16.477 3.775 0.378 1.00 87.19 244 LYS A O 1
ATOM 1926 N N . ILE A 1 245 ? -14.509 2.772 0.794 1.00 85.31 245 ILE A N 1
ATOM 1927 C CA . ILE A 1 245 ? -13.732 4.013 0.745 1.00 85.31 245 ILE A CA 1
ATOM 1928 C C . ILE A 1 245 ? -13.886 4.739 -0.586 1.00 85.31 245 ILE A C 1
ATOM 1930 O O . ILE A 1 245 ? -13.551 5.908 -0.616 1.00 85.31 245 ILE A O 1
ATOM 1934 N N . PHE A 1 246 ? -14.360 4.100 -1.660 1.00 81.06 246 PHE A N 1
ATOM 1935 C CA . PHE A 1 246 ? -14.582 4.730 -2.967 1.00 81.06 246 PHE A CA 1
ATOM 1936 C C . PHE A 1 246 ? -16.072 4.948 -3.310 1.00 81.06 246 P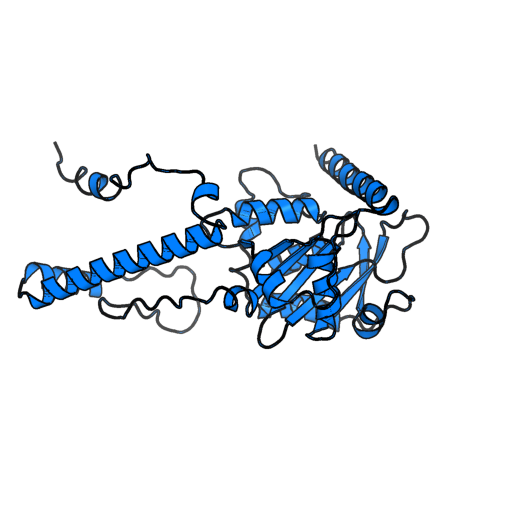HE A C 1
ATOM 1938 O O . PHE A 1 246 ? -16.369 5.582 -4.324 1.00 81.06 246 PHE A O 1
ATOM 1945 N N . GLU A 1 247 ? -17.009 4.488 -2.468 1.00 72.06 247 GLU A N 1
ATOM 1946 C CA . GLU A 1 247 ? -18.461 4.555 -2.722 1.00 72.06 247 GLU A CA 1
ATOM 1947 C C . GLU A 1 247 ? -19.038 5.975 -2.529 1.00 72.06 247 GLU A C 1
ATOM 1949 O 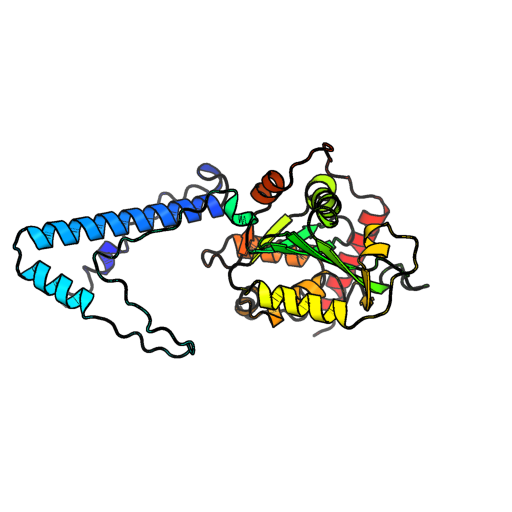O . GLU A 1 247 ? -19.884 6.412 -3.310 1.00 72.06 247 GLU A O 1
ATOM 1954 N N . ASP A 1 248 ? -18.555 6.729 -1.531 1.00 53.56 248 ASP A N 1
ATOM 1955 C CA . ASP A 1 248 ? -19.095 8.053 -1.143 1.00 53.56 248 ASP A CA 1
ATOM 1956 C C . ASP A 1 248 ? -18.530 9.239 -1.939 1.00 53.56 248 ASP A C 1
ATOM 1958 O O . ASP A 1 248 ? -18.937 10.393 -1.775 1.00 53.56 248 ASP A O 1
ATOM 1962 N N . SER A 1 249 ? -17.636 8.970 -2.880 1.00 51.09 249 SER A N 1
ATOM 1963 C CA . SER A 1 249 ? -17.121 9.966 -3.819 1.00 51.09 249 SER A CA 1
ATOM 1964 C C . SER A 1 249 ? -18.172 10.460 -4.830 1.00 51.09 249 SER A C 1
ATOM 1966 O O . SER A 1 249 ? -17.888 11.311 -5.669 1.00 51.09 249 SER A O 1
ATOM 1968 N N . ILE A 1 250 ? -19.416 9.990 -4.712 1.00 41.22 250 ILE A N 1
ATOM 1969 C CA . ILE A 1 250 ? -20.582 10.405 -5.492 1.00 41.22 250 ILE A CA 1
ATOM 1970 C C . ILE A 1 250 ? -21.342 11.526 -4.746 1.00 41.22 250 ILE A C 1
ATOM 1972 O O . ILE A 1 250 ? -22.548 11.464 -4.522 1.00 41.22 250 ILE A O 1
ATOM 1976 N N . LEU A 1 251 ? -20.653 12.624 -4.415 1.00 36.03 251 LEU A N 1
ATOM 1977 C CA . LEU A 1 251 ? -21.284 13.948 -4.243 1.00 36.03 251 LEU A CA 1
ATOM 1978 C C . LEU A 1 251 ? -21.383 14.681 -5.599 1.00 36.03 251 LEU A C 1
ATOM 1980 O O . LEU A 1 251 ? -21.166 15.887 -5.694 1.00 36.03 251 LEU A O 1
ATOM 1984 N N . GLY A 1 252 ? -21.720 13.942 -6.662 1.00 32.25 252 GLY A N 1
ATOM 1985 C CA . GLY A 1 252 ? -21.976 14.486 -8.000 1.00 32.25 252 GLY A CA 1
ATOM 1986 C C . GLY A 1 252 ? -20.739 14.811 -8.843 1.00 32.25 252 GLY A C 1
ATOM 1987 O O . GLY A 1 252 ? -20.871 15.558 -9.808 1.00 32.25 252 GLY A O 1
ATOM 1988 N N . VAL A 1 253 ? -19.565 14.269 -8.507 1.00 34.62 253 VAL A N 1
ATOM 1989 C CA . VAL A 1 253 ? -18.373 14.316 -9.369 1.00 34.62 253 VAL A CA 1
ATOM 1990 C C . VAL A 1 253 ? -18.058 12.884 -9.788 1.00 34.62 253 VAL A C 1
ATOM 1992 O O . VAL A 1 253 ? -17.806 12.038 -8.935 1.00 34.62 253 VAL A O 1
ATOM 1995 N N . GLU A 1 254 ? -18.129 12.593 -11.086 1.00 35.28 254 GLU A N 1
ATOM 1996 C CA . GLU A 1 254 ? -17.663 11.313 -11.625 1.00 35.28 254 GLU A CA 1
ATOM 1997 C C . GLU A 1 254 ? -16.156 11.187 -11.343 1.00 35.28 254 GLU A C 1
ATOM 1999 O O . GLU A 1 254 ? -15.359 12.022 -11.764 1.00 35.28 254 GLU A O 1
ATOM 2004 N N . LEU A 1 255 ? -15.758 10.167 -10.576 1.00 45.97 255 LEU A N 1
ATOM 2005 C CA . LEU A 1 255 ? -14.354 9.822 -10.318 1.00 45.97 255 LEU A CA 1
ATOM 2006 C C . LEU A 1 255 ? -13.749 9.029 -11.486 1.00 45.97 255 LEU A C 1
ATOM 2008 O O . LEU A 1 255 ? -13.067 8.025 -11.282 1.00 45.97 255 LEU A O 1
ATOM 2012 N N . ASP A 1 256 ? -14.009 9.418 -12.724 1.00 42.78 256 ASP A N 1
ATOM 2013 C CA . ASP A 1 256 ? -13.557 8.607 -13.852 1.00 42.78 256 ASP A CA 1
ATOM 2014 C C . ASP A 1 256 ? -12.033 8.694 -14.089 1.00 42.78 256 ASP A C 1
ATOM 2016 O O . ASP A 1 256 ? -11.505 7.908 -14.872 1.00 42.78 256 ASP A O 1
ATOM 2020 N N . GLN A 1 257 ? -11.288 9.578 -13.396 1.00 45.59 257 GLN A N 1
ATOM 2021 C CA . GLN A 1 257 ? -9.851 9.789 -13.670 1.00 45.59 257 GLN A CA 1
ATOM 2022 C C . GLN A 1 257 ? -8.934 10.124 -12.466 1.00 45.59 257 GLN A C 1
ATOM 2024 O O . GLN A 1 257 ? -7.753 10.424 -12.659 1.00 45.59 257 GLN A O 1
ATOM 2029 N N . SER A 1 258 ? -9.401 10.106 -11.206 1.00 55.41 258 SER A N 1
ATOM 2030 C CA . SER A 1 258 ? -8.639 10.752 -10.112 1.00 55.41 258 SER A CA 1
ATOM 2031 C C . SER A 1 258 ? -7.606 9.895 -9.372 1.00 55.41 258 SER A C 1
ATOM 2033 O O . SER A 1 258 ? -6.867 10.457 -8.568 1.00 55.41 258 SER A O 1
ATOM 2035 N N . PHE A 1 259 ? -7.498 8.582 -9.597 1.00 64.38 259 PHE A N 1
ATOM 2036 C CA . PHE A 1 259 ? -6.552 7.717 -8.857 1.00 64.38 259 PHE A CA 1
ATOM 2037 C C . PHE A 1 259 ? -5.474 7.076 -9.717 1.00 64.38 259 PHE A C 1
ATOM 2039 O O . PHE A 1 259 ? -4.893 6.063 -9.354 1.00 64.38 259 PHE A O 1
ATOM 2046 N N . THR A 1 260 ? -5.146 7.691 -10.842 1.00 69.06 260 THR A N 1
ATOM 2047 C CA . THR A 1 260 ? -4.057 7.219 -11.698 1.00 69.06 260 THR A CA 1
ATOM 2048 C C . THR A 1 260 ? -2.681 7.617 -11.146 1.00 69.06 260 THR A C 1
ATOM 2050 O O . THR A 1 260 ? -1.666 7.096 -11.593 1.00 69.06 260 THR A O 1
ATOM 2053 N N . ILE A 1 261 ? -2.607 8.538 -10.174 1.00 80.31 261 ILE A N 1
ATOM 2054 C CA . ILE A 1 261 ? -1.340 9.091 -9.673 1.00 80.31 261 ILE A CA 1
ATOM 2055 C C . ILE A 1 261 ? -1.251 8.939 -8.144 1.00 80.31 261 ILE A C 1
ATOM 2057 O O . ILE A 1 261 ? -2.210 9.247 -7.436 1.00 80.31 261 ILE A O 1
ATOM 2061 N N . PRO A 1 262 ? -0.081 8.573 -7.591 1.00 87.00 262 PRO A N 1
ATOM 2062 C CA . PRO A 1 262 ? 0.103 8.421 -6.147 1.00 87.00 262 PRO A CA 1
ATOM 2063 C C . PRO A 1 262 ? -0.260 9.669 -5.323 1.00 87.00 262 PRO A C 1
ATOM 2065 O O . PRO A 1 262 ? -0.821 9.554 -4.237 1.00 87.00 262 PRO A O 1
ATOM 2068 N N . VAL A 1 263 ? 0.007 10.879 -5.830 1.00 85.25 263 VAL A N 1
ATOM 2069 C CA . VAL A 1 263 ? -0.322 12.137 -5.129 1.00 85.25 263 VAL A CA 1
ATOM 2070 C C . VAL A 1 263 ? -1.820 12.253 -4.848 1.00 85.25 263 VAL A C 1
ATOM 2072 O O . VAL A 1 263 ? -2.200 12.538 -3.714 1.00 85.25 263 VAL A O 1
ATOM 2075 N N . SER A 1 264 ? -2.667 11.999 -5.847 1.00 83.12 264 SER A N 1
ATOM 2076 C CA . SER A 1 264 ? -4.114 12.139 -5.687 1.00 83.12 264 SER A CA 1
ATOM 2077 C C . SER A 1 264 ? -4.691 11.059 -4.773 1.00 83.12 264 SER A C 1
ATOM 2079 O O . SER A 1 264 ? -5.526 11.375 -3.926 1.00 83.12 264 SER A O 1
ATOM 2081 N N . LEU A 1 265 ? -4.185 9.821 -4.846 1.00 89.06 265 LEU A N 1
ATOM 2082 C CA . LEU A 1 265 ? -4.548 8.774 -3.885 1.00 89.06 265 LEU A CA 1
ATOM 2083 C C . LEU A 1 265 ? -4.122 9.145 -2.452 1.00 89.06 265 LEU A C 1
ATOM 2085 O O . LEU A 1 265 ? -4.894 8.964 -1.513 1.00 89.06 265 LEU A O 1
ATOM 2089 N N . SER A 1 266 ? -2.925 9.712 -2.267 1.00 90.75 266 SER A N 1
ATOM 2090 C CA . SER A 1 266 ? -2.455 10.164 -0.949 1.00 90.75 266 SER A CA 1
ATOM 2091 C C . SER A 1 266 ? -3.339 11.268 -0.374 1.00 90.75 266 SER A C 1
ATOM 2093 O O . SER A 1 266 ? -3.676 11.221 0.810 1.00 90.75 266 SER A O 1
ATOM 2095 N N . ASP A 1 267 ? -3.707 12.267 -1.177 1.00 86.38 267 ASP A N 1
ATOM 2096 C CA . ASP A 1 267 ? -4.576 13.360 -0.730 1.00 86.38 267 ASP A CA 1
ATOM 2097 C C . ASP A 1 267 ? -5.989 12.866 -0.411 1.00 86.38 267 ASP A C 1
ATOM 2099 O O . ASP A 1 267 ? -6.589 13.292 0.577 1.00 86.38 267 ASP A O 1
ATOM 2103 N N . TYR A 1 268 ? -6.492 11.904 -1.180 1.00 86.62 268 TYR A N 1
ATOM 2104 C CA . TYR A 1 268 ? -7.772 11.270 -0.907 1.00 86.62 268 TYR A CA 1
ATOM 2105 C C . TYR A 1 268 ? -7.777 10.490 0.405 1.00 86.62 268 TYR A C 1
ATOM 2107 O O . TYR A 1 268 ? -8.579 10.790 1.287 1.00 86.62 268 TYR A O 1
ATOM 2115 N N . LEU A 1 269 ? -6.836 9.557 0.588 1.00 89.25 269 LEU A N 1
ATOM 2116 C CA . LEU A 1 269 ? -6.736 8.767 1.819 1.00 89.25 269 LEU A CA 1
ATOM 2117 C C . LEU A 1 269 ? -6.422 9.646 3.034 1.00 89.25 269 LEU A C 1
ATOM 2119 O O . LEU A 1 269 ? -6.895 9.375 4.136 1.00 89.25 269 LEU A O 1
ATOM 2123 N N . LYS A 1 270 ? -5.693 10.755 2.840 1.00 87.50 270 LYS A N 1
ATOM 2124 C CA . LYS A 1 270 ? -5.534 11.789 3.868 1.00 87.50 270 LYS A CA 1
ATOM 2125 C C . LYS A 1 270 ? -6.879 12.336 4.306 1.00 87.50 270 LYS A C 1
ATOM 2127 O O . LYS A 1 270 ? -7.135 12.369 5.501 1.00 87.50 270 LYS A O 1
ATOM 2132 N N . ASN A 1 271 ? -7.693 12.797 3.365 1.00 80.69 271 ASN A N 1
ATOM 2133 C CA . ASN A 1 271 ? -8.973 13.414 3.679 1.00 80.69 271 ASN A CA 1
ATOM 2134 C C . ASN A 1 271 ? -9.937 12.387 4.280 1.00 80.69 271 ASN A C 1
ATOM 2136 O O . ASN A 1 271 ? -10.542 12.675 5.307 1.00 80.69 271 ASN A O 1
ATOM 2140 N N . ALA A 1 272 ? -9.983 11.170 3.730 1.00 81.75 272 ALA A N 1
ATOM 2141 C CA . ALA A 1 272 ? -10.747 10.058 4.287 1.00 81.75 272 ALA A CA 1
ATOM 2142 C C . ALA A 1 272 ? -10.328 9.741 5.733 1.00 81.75 272 ALA A C 1
ATOM 2144 O O . ALA A 1 272 ? -11.179 9.538 6.589 1.00 81.75 272 ALA A O 1
ATOM 2145 N N . SER A 1 273 ? -9.030 9.808 6.055 1.00 81.25 273 SER A N 1
ATOM 2146 C CA . SER A 1 273 ? -8.546 9.585 7.428 1.00 81.25 273 SER A CA 1
ATOM 2147 C C . SER A 1 273 ? -8.967 10.653 8.447 1.00 81.25 273 SER A C 1
ATOM 2149 O O . SER A 1 273 ? -8.773 10.472 9.649 1.00 81.25 273 SER A O 1
ATOM 2151 N N . LEU A 1 274 ? -9.523 11.779 7.988 1.00 75.81 274 LEU A N 1
ATOM 2152 C CA . LEU A 1 274 ? -10.088 12.819 8.850 1.00 75.81 274 LEU A CA 1
ATOM 2153 C C . LEU A 1 274 ? -11.583 12.592 9.129 1.00 75.81 274 LEU A C 1
ATOM 2155 O O . LEU A 1 274 ? -12.139 13.266 10.000 1.00 75.81 274 LEU A O 1
ATOM 2159 N N . ASN A 1 275 ? -12.230 11.662 8.419 1.00 68.94 275 ASN A N 1
ATOM 2160 C CA . ASN A 1 275 ? -13.639 11.340 8.607 1.00 68.94 275 ASN A CA 1
ATOM 2161 C C . ASN A 1 275 ? -13.863 10.503 9.874 1.00 68.94 275 ASN A C 1
ATOM 2163 O O . ASN A 1 275 ? -12.982 9.801 10.373 1.00 68.94 275 ASN A O 1
ATOM 2167 N N . PHE A 1 276 ? -15.084 10.577 10.407 1.00 63.12 276 PHE A N 1
ATOM 2168 C CA . PHE A 1 276 ? -15.486 9.857 11.621 1.00 63.12 276 PHE A CA 1
ATOM 2169 C C . PHE A 1 276 ? -15.987 8.426 11.362 1.00 63.12 276 PHE A C 1
ATOM 2171 O O . PHE A 1 276 ? -16.272 7.716 12.323 1.00 63.12 276 PHE A O 1
ATOM 2178 N N . ASP A 1 277 ? -16.089 7.996 10.100 1.00 72.69 277 ASP A N 1
ATOM 2179 C CA . ASP A 1 277 ? -16.440 6.616 9.724 1.00 72.69 277 ASP A CA 1
ATOM 2180 C C . ASP A 1 277 ? -15.314 5.606 10.027 1.00 72.69 277 ASP A C 1
ATOM 2182 O O . ASP A 1 277 ? -15.582 4.416 10.184 1.00 72.69 277 ASP A O 1
ATOM 2186 N N . MET A 1 278 ? -14.076 6.098 10.186 1.00 75.62 278 MET A N 1
ATOM 2187 C CA . MET A 1 278 ? -12.855 5.329 10.442 1.00 75.62 278 MET A CA 1
ATOM 2188 C C . MET A 1 278 ? -12.552 4.254 9.388 1.00 75.62 278 MET A C 1
ATOM 2190 O O . MET A 1 278 ? -11.848 3.290 9.697 1.00 75.62 278 MET A O 1
ATOM 2194 N N . LEU A 1 279 ? -13.031 4.413 8.148 1.00 86.25 279 LEU A N 1
ATOM 2195 C CA . LEU A 1 279 ? -12.718 3.485 7.049 1.00 86.25 279 LEU A CA 1
ATOM 2196 C C . LEU A 1 279 ? -11.224 3.519 6.683 1.00 86.25 279 LEU A C 1
ATOM 2198 O O . LEU A 1 279 ? -10.640 2.515 6.271 1.00 86.25 279 LEU A O 1
ATOM 2202 N N . VAL A 1 280 ? -10.590 4.677 6.893 1.00 89.31 280 VAL A N 1
ATOM 2203 C CA . VAL A 1 280 ? -9.162 4.911 6.670 1.00 89.31 280 VAL A CA 1
ATOM 2204 C C . VAL A 1 280 ? -8.531 5.489 7.933 1.00 89.31 280 VAL A C 1
ATOM 2206 O O . VAL A 1 280 ? -9.065 6.418 8.532 1.00 89.31 280 VAL A O 1
ATOM 2209 N N . ILE A 1 281 ? -7.361 4.983 8.327 1.00 89.00 281 ILE A N 1
ATOM 2210 C CA . ILE A 1 281 ? -6.588 5.520 9.458 1.00 89.00 281 ILE A CA 1
ATOM 2211 C C . ILE A 1 281 ? -5.166 5.836 8.992 1.00 89.00 281 ILE A C 1
ATOM 2213 O O . ILE A 1 281 ? -4.472 4.948 8.501 1.00 89.00 281 ILE A O 1
ATOM 2217 N N . ASP A 1 282 ? -4.697 7.075 9.169 1.00 91.81 282 ASP A N 1
ATOM 2218 C CA . ASP A 1 282 ? -3.277 7.403 8.977 1.00 91.81 282 ASP A CA 1
ATOM 2219 C C . ASP A 1 282 ? -2.460 6.806 10.130 1.00 91.81 282 ASP A C 1
ATOM 2221 O O . ASP A 1 282 ? -2.563 7.244 11.277 1.00 91.81 282 ASP A O 1
ATOM 2225 N N . VAL A 1 283 ? -1.649 5.800 9.806 1.00 94.25 283 VAL A N 1
ATOM 2226 C CA . VAL A 1 283 ? -0.787 5.066 10.744 1.00 94.25 283 VAL A CA 1
ATOM 2227 C C . VAL A 1 283 ? 0.695 5.315 10.461 1.00 94.25 283 VAL A C 1
ATOM 2229 O O . VAL A 1 283 ? 1.561 4.540 10.865 1.00 94.25 283 VAL A O 1
ATOM 2232 N N . THR A 1 284 ? 1.032 6.392 9.743 1.00 94.19 284 THR A N 1
ATOM 2233 C CA . THR A 1 284 ? 2.408 6.672 9.298 1.00 94.19 284 THR A CA 1
ATOM 2234 C C . THR A 1 284 ? 3.394 6.725 10.471 1.00 94.19 284 THR A C 1
ATOM 2236 O O . THR A 1 284 ? 4.537 6.275 10.360 1.00 94.19 284 THR A O 1
ATOM 2239 N N . LYS A 1 285 ? 2.983 7.289 11.612 1.00 91.56 285 LYS A N 1
ATOM 2240 C CA . LYS A 1 285 ? 3.838 7.422 12.800 1.00 91.56 285 LYS A CA 1
ATOM 2241 C C . LYS A 1 285 ? 4.059 6.071 13.478 1.00 91.56 285 LYS A C 1
ATOM 2243 O O . LYS A 1 285 ? 5.194 5.736 13.808 1.00 91.56 285 LYS A O 1
ATOM 2248 N N . GLU A 1 286 ? 2.991 5.311 13.656 1.00 92.56 286 GLU A N 1
ATOM 2249 C CA . GLU A 1 286 ? 2.971 3.982 14.259 1.00 92.56 286 GLU A CA 1
ATOM 2250 C C . GLU A 1 286 ? 3.802 3.013 13.415 1.00 92.56 286 GLU A C 1
ATOM 2252 O O . GLU A 1 286 ? 4.659 2.309 13.941 1.00 92.56 286 GLU A O 1
ATOM 2257 N N . MET A 1 287 ? 3.659 3.079 12.092 1.00 95.12 287 MET A N 1
ATOM 2258 C CA . MET A 1 287 ? 4.414 2.252 11.159 1.00 95.12 287 MET A CA 1
ATOM 2259 C C . MET A 1 287 ? 5.919 2.573 11.167 1.00 95.12 287 MET A C 1
ATOM 2261 O O . MET A 1 287 ? 6.751 1.668 11.095 1.00 95.12 287 MET A O 1
ATOM 2265 N N . LYS A 1 288 ? 6.303 3.852 11.334 1.00 94.19 288 LYS A N 1
ATOM 2266 C CA . LYS A 1 288 ? 7.713 4.235 11.556 1.00 94.19 288 LYS A CA 1
ATOM 2267 C C . LYS A 1 288 ? 8.272 3.639 12.845 1.00 94.19 288 LYS A C 1
ATOM 2269 O O . LYS A 1 288 ? 9.429 3.236 12.867 1.00 94.19 288 LYS A O 1
ATOM 2274 N N . MET A 1 289 ? 7.481 3.610 13.914 1.00 91.69 289 MET A N 1
ATOM 2275 C CA . MET A 1 289 ? 7.901 2.996 15.176 1.00 91.69 289 MET A CA 1
ATOM 2276 C C . MET A 1 289 ? 8.002 1.474 15.055 1.00 91.69 289 MET A C 1
ATOM 2278 O O . MET A 1 289 ? 8.893 0.882 15.645 1.00 91.69 289 MET A O 1
ATOM 2282 N N . PHE A 1 290 ? 7.118 0.852 14.278 1.00 92.44 290 PHE A N 1
ATOM 2283 C CA . PHE A 1 290 ? 7.077 -0.594 14.090 1.00 92.44 290 PHE A CA 1
ATOM 2284 C C . PHE A 1 290 ? 8.241 -1.146 13.254 1.00 92.44 290 PHE A C 1
ATOM 2286 O O . PHE A 1 290 ? 8.779 -2.200 13.575 1.00 92.44 290 PHE A O 1
ATOM 2293 N N . LEU A 1 291 ? 8.667 -0.444 12.197 1.00 93.31 291 LEU A N 1
ATOM 2294 C CA . LEU A 1 291 ? 9.754 -0.927 11.331 1.00 93.31 291 LEU A CA 1
ATOM 2295 C C . LEU A 1 291 ? 11.171 -0.639 11.844 1.00 93.31 291 LEU A C 1
ATOM 2297 O O . LEU A 1 291 ? 12.122 -1.263 11.349 1.00 93.31 291 LEU A O 1
ATOM 2301 N N . ASP A 1 292 ? 11.315 0.302 12.780 1.00 91.75 292 ASP A N 1
ATO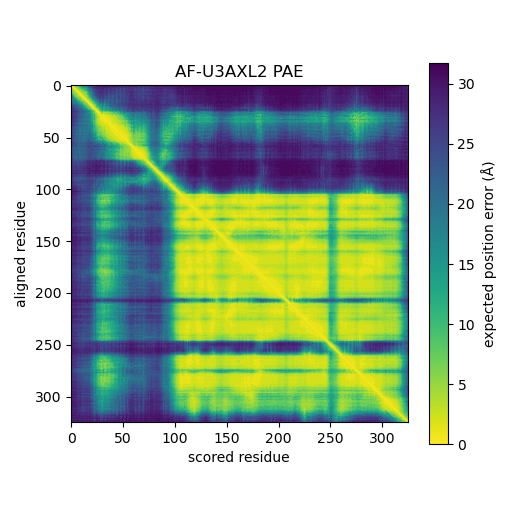M 2302 C CA . ASP A 1 292 ? 12.577 0.924 13.191 1.00 91.75 292 ASP A CA 1
ATOM 2303 C C . ASP A 1 292 ? 13.385 1.550 12.031 1.00 91.75 292 ASP A C 1
ATOM 2305 O O . ASP A 1 292 ? 13.174 1.288 10.846 1.00 91.75 292 ASP A O 1
ATOM 2309 N N . ASN A 1 293 ? 14.378 2.382 12.366 1.00 92.75 293 ASN A N 1
ATOM 2310 C CA . ASN A 1 293 ? 15.312 2.962 11.391 1.00 92.75 293 ASN A CA 1
ATOM 2311 C C . ASN A 1 293 ? 16.777 2.627 11.730 1.00 92.75 293 ASN A C 1
ATOM 2313 O O . ASN A 1 293 ? 17.558 3.533 12.036 1.00 92.75 293 ASN A O 1
ATOM 2317 N N . PRO A 1 294 ? 17.180 1.342 11.680 1.00 89.62 294 PRO A N 1
ATOM 2318 C CA . PRO A 1 294 ? 18.513 0.908 12.113 1.00 89.62 294 PRO A CA 1
ATOM 2319 C C . PRO A 1 294 ? 19.648 1.556 11.307 1.00 89.62 294 PRO A C 1
ATOM 2321 O O . PRO A 1 294 ? 20.734 1.791 11.831 1.00 89.62 294 PRO A O 1
ATOM 2324 N N . ASN A 1 295 ? 19.380 1.912 10.048 1.00 89.69 295 ASN A N 1
ATOM 2325 C CA . ASN A 1 295 ? 20.356 2.514 9.140 1.00 89.69 295 ASN A CA 1
ATOM 2326 C C . ASN A 1 295 ? 20.321 4.053 9.140 1.00 89.69 295 ASN A C 1
ATOM 2328 O O . ASN A 1 295 ? 20.976 4.676 8.306 1.00 89.69 295 ASN A O 1
ATOM 2332 N N . ASN A 1 296 ? 19.559 4.681 10.047 1.00 91.19 296 ASN A N 1
ATOM 2333 C CA . ASN A 1 296 ? 19.416 6.138 10.152 1.00 91.19 296 ASN A CA 1
ATOM 2334 C C . ASN A 1 296 ? 19.101 6.829 8.813 1.00 91.19 296 ASN A C 1
ATOM 2336 O O . ASN A 1 296 ? 19.566 7.947 8.556 1.00 91.19 296 ASN A O 1
ATOM 2340 N N . LEU A 1 297 ? 18.289 6.174 7.978 1.00 91.38 297 LEU A N 1
ATOM 2341 C CA . LEU A 1 297 ? 17.857 6.680 6.681 1.00 91.38 297 LEU A CA 1
ATOM 2342 C C . LEU A 1 297 ? 17.257 8.078 6.841 1.00 91.38 297 LEU A C 1
ATOM 2344 O O . LEU A 1 297 ? 16.502 8.349 7.781 1.00 91.38 297 LEU A O 1
ATOM 2348 N N . LYS A 1 298 ? 17.626 8.970 5.923 1.00 89.75 298 LYS A N 1
ATOM 2349 C CA . LYS A 1 298 ? 17.153 10.353 5.872 1.00 89.75 298 LYS A CA 1
ATOM 2350 C C . LYS A 1 298 ? 16.349 10.559 4.605 1.00 89.75 298 LYS A C 1
ATOM 2352 O O . LYS A 1 298 ? 16.675 9.975 3.572 1.00 89.75 298 LYS A O 1
ATOM 2357 N N . ILE A 1 299 ? 15.360 11.443 4.698 1.00 88.19 299 ILE A N 1
ATOM 2358 C CA . ILE A 1 299 ? 14.543 11.845 3.558 1.00 88.19 299 ILE A CA 1
ATOM 2359 C C . ILE A 1 299 ? 15.468 12.345 2.442 1.00 88.19 299 ILE A C 1
ATOM 2361 O O . ILE A 1 299 ? 16.255 13.280 2.631 1.00 88.19 299 ILE A O 1
ATOM 2365 N N . LYS A 1 300 ? 15.388 11.682 1.290 1.00 87.94 300 LYS A N 1
ATOM 2366 C CA . LYS A 1 300 ? 16.115 12.020 0.073 1.00 87.94 300 LYS A CA 1
ATOM 2367 C C . LYS A 1 300 ? 15.474 13.261 -0.542 1.00 87.94 300 LYS A C 1
ATOM 2369 O O . LYS A 1 300 ? 14.256 13.420 -0.550 1.00 87.94 300 LYS A O 1
ATOM 2374 N N . LYS A 1 301 ? 16.307 14.160 -1.067 1.00 85.00 301 LYS A N 1
ATOM 2375 C CA . LYS A 1 301 ? 15.817 15.272 -1.889 1.00 85.00 301 LYS A CA 1
ATOM 2376 C C . LYS A 1 301 ? 15.483 14.742 -3.287 1.00 85.00 301 LYS A C 1
ATOM 2378 O O . LYS A 1 301 ? 16.262 13.925 -3.782 1.00 85.00 301 LYS A O 1
ATOM 2383 N N . PRO A 1 302 ? 14.410 15.231 -3.932 1.00 82.75 302 PRO A N 1
ATOM 2384 C CA . PRO A 1 302 ? 14.107 14.873 -5.311 1.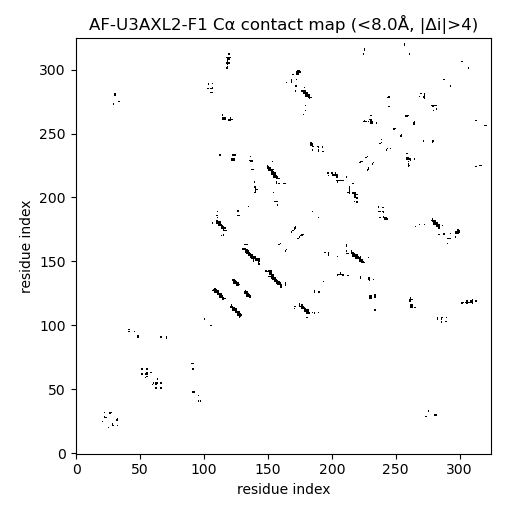00 82.75 302 PRO A CA 1
ATOM 2385 C C . PRO A 1 302 ? 15.307 15.143 -6.223 1.00 82.75 302 PRO A C 1
ATOM 2387 O O . PRO A 1 302 ? 15.940 16.203 -6.148 1.00 82.75 302 PRO A O 1
ATOM 2390 N N . SER A 1 303 ? 15.631 14.186 -7.085 1.00 81.56 303 SER A N 1
ATOM 2391 C CA . SER A 1 303 ? 16.614 14.367 -8.146 1.00 81.56 303 SER A CA 1
ATOM 2392 C C . SER A 1 303 ? 16.061 15.270 -9.257 1.00 81.56 303 SER A C 1
ATOM 2394 O O . SER A 1 303 ? 14.864 15.544 -9.338 1.00 81.56 303 SER A O 1
ATOM 2396 N N . LYS A 1 304 ? 16.927 15.725 -10.175 1.00 78.75 304 LYS A N 1
ATOM 2397 C CA . LYS A 1 304 ? 16.475 16.479 -11.361 1.00 78.75 304 LYS A CA 1
ATOM 2398 C C . LYS A 1 304 ? 15.494 15.674 -12.219 1.00 78.75 304 LYS A C 1
ATOM 2400 O O . LYS A 1 304 ? 14.583 16.264 -12.785 1.00 78.75 304 LYS A O 1
ATOM 2405 N N . LYS A 1 305 ? 15.688 14.352 -12.312 1.00 76.06 305 LYS A N 1
ATOM 2406 C CA . LYS A 1 305 ? 14.778 13.461 -13.041 1.00 76.06 305 LYS A CA 1
ATOM 2407 C C . LYS A 1 305 ? 13.420 13.404 -12.349 1.00 76.06 305 LYS A C 1
ATOM 2409 O O . LYS A 1 305 ? 12.418 13.594 -13.021 1.00 76.06 305 LYS A O 1
ATOM 2414 N N . ASP A 1 306 ? 13.406 13.257 -11.025 1.00 76.81 306 ASP A N 1
ATOM 2415 C CA . ASP A 1 306 ? 12.166 13.232 -10.240 1.00 76.81 306 ASP A CA 1
ATOM 2416 C C . ASP A 1 306 ? 11.366 14.519 -10.450 1.00 76.81 306 ASP A C 1
ATOM 2418 O O . ASP A 1 306 ? 10.182 14.472 -10.753 1.00 76.81 306 ASP A O 1
ATOM 2422 N N . ILE A 1 307 ? 12.018 15.682 -10.393 1.00 74.75 307 ILE A N 1
ATOM 2423 C CA . ILE A 1 307 ? 11.342 16.966 -10.630 1.00 74.75 307 ILE A CA 1
ATOM 2424 C C . ILE A 1 307 ? 10.697 17.006 -12.025 1.00 74.75 307 ILE A C 1
ATOM 2426 O O . ILE A 1 307 ? 9.543 17.406 -12.154 1.00 74.75 307 ILE A O 1
ATOM 2430 N N . VAL A 1 308 ? 11.422 16.586 -13.067 1.00 74.31 308 VAL A N 1
ATOM 2431 C CA . VAL A 1 308 ? 10.912 16.592 -14.448 1.00 74.31 308 VAL A CA 1
ATOM 2432 C C . VAL A 1 308 ? 9.746 15.618 -14.613 1.00 74.31 308 VAL A C 1
ATOM 2434 O O . VAL A 1 308 ? 8.704 16.002 -15.139 1.00 74.31 308 VAL A O 1
ATOM 2437 N N . PHE A 1 309 ? 9.886 14.385 -14.130 1.00 71.31 309 PHE A N 1
ATOM 2438 C CA . PHE A 1 309 ? 8.829 13.380 -14.225 1.00 71.31 309 PHE A CA 1
ATOM 2439 C C . PHE A 1 309 ? 7.594 13.741 -13.401 1.00 71.31 309 PHE A C 1
ATOM 2441 O O . PHE A 1 309 ? 6.477 13.530 -13.867 1.00 71.31 309 PHE A O 1
ATOM 2448 N N . GLY A 1 310 ? 7.771 14.350 -12.227 1.00 68.06 310 GLY A N 1
ATOM 2449 C CA . GLY A 1 310 ? 6.660 14.865 -11.431 1.00 68.06 310 GLY A CA 1
ATOM 2450 C C . GLY A 1 310 ? 5.861 15.935 -12.179 1.00 68.06 310 GLY A C 1
ATOM 2451 O O . GLY A 1 310 ? 4.635 15.894 -12.177 1.00 68.06 310 GLY A O 1
ATOM 2452 N N . ILE A 1 311 ? 6.529 16.850 -12.896 1.00 70.25 311 ILE A N 1
ATOM 2453 C CA . ILE A 1 311 ? 5.847 17.855 -13.732 1.00 70.25 311 ILE A CA 1
ATOM 2454 C C . ILE A 1 311 ? 5.062 17.187 -14.867 1.00 70.25 311 ILE A C 1
ATOM 2456 O O . ILE A 1 311 ? 3.898 17.524 -15.063 1.00 70.25 311 ILE A O 1
ATOM 2460 N N . ILE A 1 312 ? 5.670 16.240 -15.590 1.00 70.00 312 ILE A N 1
ATOM 2461 C CA . ILE A 1 312 ? 5.017 15.540 -16.711 1.00 70.00 312 ILE A CA 1
ATOM 2462 C C . ILE A 1 312 ? 3.772 14.792 -16.229 1.00 70.00 312 ILE A C 1
ATOM 2464 O O . ILE A 1 312 ? 2.711 14.910 -16.835 1.00 70.00 312 ILE A O 1
ATOM 2468 N N . THR A 1 313 ? 3.891 14.071 -15.115 1.00 67.50 313 THR A N 1
ATOM 2469 C CA . THR A 1 313 ? 2.796 13.278 -14.539 1.00 67.50 313 THR A CA 1
ATOM 2470 C C . THR A 1 313 ? 1.633 14.177 -14.115 1.00 67.50 313 THR A C 1
ATOM 2472 O O . THR A 1 313 ? 0.488 13.903 -14.456 1.00 67.50 313 THR A O 1
ATOM 2475 N N . ASN A 1 314 ? 1.932 15.309 -13.467 1.00 64.75 314 ASN A N 1
ATOM 2476 C CA . ASN A 1 314 ? 0.921 16.283 -13.044 1.00 64.75 314 ASN A CA 1
ATOM 2477 C C . ASN A 1 314 ? 0.282 17.062 -14.208 1.00 64.75 314 ASN A C 1
ATOM 2479 O O . ASN A 1 314 ? -0.840 17.540 -14.083 1.00 64.75 314 ASN A O 1
ATOM 2483 N N . GLN A 1 315 ? 0.992 17.252 -15.324 1.00 60.25 315 GLN A N 1
ATOM 2484 C CA . GLN A 1 315 ? 0.426 17.898 -16.513 1.00 60.25 315 GLN A CA 1
ATOM 2485 C C . GLN A 1 315 ? -0.444 16.938 -17.322 1.00 60.25 315 GLN A C 1
ATOM 2487 O O . GLN A 1 315 ? -1.504 17.336 -17.793 1.00 60.25 315 GLN A O 1
ATOM 2492 N N . ALA A 1 316 ? -0.021 15.684 -17.481 1.00 56.88 316 ALA A N 1
ATOM 2493 C CA . ALA A 1 316 ? -0.786 14.680 -18.211 1.00 56.88 316 ALA A CA 1
ATOM 2494 C C . ALA A 1 316 ? -2.153 14.413 -17.563 1.00 56.88 316 ALA A C 1
ATOM 2496 O O . ALA A 1 316 ? -3.146 14.311 -18.279 1.00 56.88 316 ALA A O 1
ATOM 2497 N N . SER A 1 317 ? -2.236 14.408 -16.227 1.00 53.28 317 SER A N 1
ATOM 2498 C CA . SER A 1 317 ? -3.528 14.334 -15.533 1.00 53.28 317 SER A CA 1
ATOM 2499 C C . SER A 1 317 ? -4.424 15.544 -15.783 1.00 53.28 317 SER A C 1
ATOM 2501 O O . SER A 1 317 ? -5.633 15.382 -15.896 1.00 53.28 317 SER A O 1
ATOM 2503 N N . PHE A 1 318 ? -3.852 16.745 -15.915 1.00 50.66 318 PHE A N 1
ATOM 2504 C CA . PHE A 1 318 ? -4.616 17.954 -16.238 1.00 50.66 318 PHE A CA 1
ATOM 2505 C C . PHE A 1 318 ? -5.172 17.946 -17.672 1.00 50.66 318 PHE A C 1
ATOM 2507 O O . PHE A 1 318 ? -6.223 18.523 -17.926 1.00 50.66 318 PHE A O 1
ATOM 2514 N N . PHE A 1 319 ? -4.478 17.314 -18.624 1.00 41.31 319 PHE A N 1
ATOM 2515 C CA . PHE A 1 319 ? -4.962 17.210 -20.004 1.00 41.31 319 PHE A CA 1
ATOM 2516 C C . PHE A 1 319 ? -5.976 16.077 -20.199 1.00 41.31 319 PHE A C 1
ATOM 2518 O O . PHE A 1 319 ? -6.920 16.261 -20.967 1.00 41.31 319 PHE A O 1
ATOM 2525 N N . GLY A 1 320 ? -5.836 14.958 -19.478 1.00 36.75 320 GLY A N 1
ATOM 2526 C CA . GLY A 1 320 ? -6.834 13.880 -19.461 1.00 36.75 320 GLY A CA 1
ATOM 2527 C C . GLY A 1 320 ? -8.223 14.371 -19.041 1.00 36.75 320 GLY A C 1
ATOM 2528 O O . GLY A 1 320 ? -9.199 14.124 -19.751 1.00 36.75 320 GLY A O 1
ATOM 2529 N N . SER A 1 321 ? -8.285 15.202 -17.993 1.00 34.69 321 SER A N 1
ATOM 2530 C CA . SER A 1 321 ? -9.539 15.752 -17.457 1.00 34.69 321 SER A CA 1
ATOM 2531 C C . SER A 1 321 ? -10.203 16.826 -18.330 1.00 34.69 321 SER A C 1
ATOM 2533 O O . SER A 1 321 ? -11.303 17.269 -18.021 1.00 34.69 321 SER A O 1
ATOM 2535 N N . SER A 1 322 ? -9.549 17.262 -19.414 1.00 30.03 322 SER A N 1
ATOM 2536 C CA . SER A 1 322 ? -10.072 18.267 -20.359 1.00 30.03 322 SER A CA 1
ATOM 2537 C C . SER A 1 322 ? -10.608 17.675 -21.666 1.00 30.03 322 SER A C 1
ATOM 2539 O O . SER A 1 322 ? -11.008 18.418 -22.560 1.00 30.03 322 SER A O 1
ATOM 2541 N N . SER A 1 323 ? -10.574 16.347 -21.804 1.00 30.56 323 SER A N 1
ATOM 2542 C CA . SER A 1 323 ? -10.936 15.638 -23.039 1.00 30.56 323 SER A CA 1
ATOM 2543 C C . SER A 1 323 ? -12.257 14.860 -22.960 1.00 30.56 323 SER A C 1
ATOM 2545 O O . SER A 1 323 ? -12.600 14.161 -23.912 1.00 30.56 323 SER A O 1
ATOM 2547 N N . SER A 1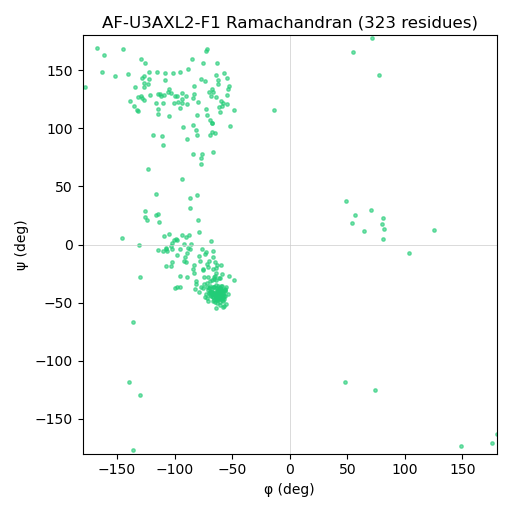 324 ? -13.007 15.019 -21.866 1.00 35.47 324 SER A N 1
ATOM 2548 C CA . SER A 1 324 ? -14.292 14.357 -21.590 1.00 35.47 324 SER A CA 1
ATOM 2549 C C . SER A 1 324 ? -15.507 15.308 -21.529 1.00 3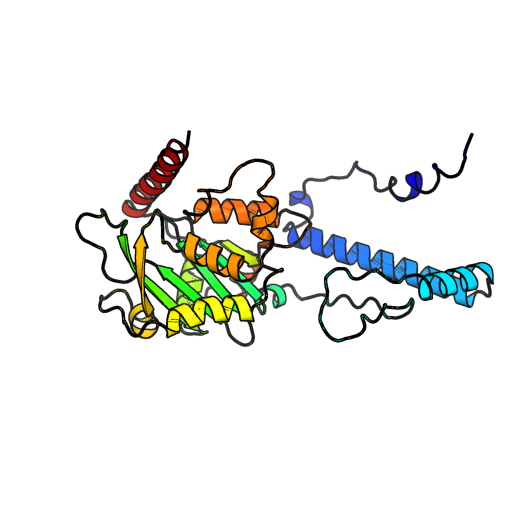5.47 324 SER A C 1
ATOM 2551 O O . SER A 1 324 ? -16.508 14.961 -20.909 1.00 35.47 324 SER A O 1
ATOM 2553 N N . ASP A 1 325 ? -15.454 16.458 -22.218 1.00 30.73 325 ASP A N 1
ATOM 2554 C CA . ASP A 1 325 ? -16.611 17.355 -22.447 1.00 30.73 325 ASP A CA 1
ATOM 2555 C C . ASP A 1 325 ? -17.204 17.217 -23.865 1.00 30.73 325 ASP A C 1
ATOM 2557 O O . ASP A 1 325 ? -16.431 17.284 -24.855 1.00 30.73 325 ASP A O 1
#

Mean predicted aligned error: 14.69 Å

Solvent-accessible surface area (backbone atoms only — not comparable to full-atom values): 18636 Å² total; per-residue (Å²): 141,74,86,78,73,66,60,69,64,52,73,79,64,68,72,74,88,80,73,81,62,64,64,82,80,82,33,98,41,66,65,53,46,50,52,51,49,49,50,52,52,50,50,54,48,48,53,50,49,51,53,51,52,55,42,45,72,70,68,41,65,69,49,43,55,49,51,55,44,55,68,70,61,80,81,79,84,79,83,83,76,93,68,97,63,83,81,76,77,80,46,95,85,59,72,89,76,72,84,81,70,55,78,65,56,68,70,48,49,43,33,36,44,37,31,22,63,61,27,64,34,45,29,34,40,35,41,30,56,101,53,44,37,36,44,39,41,39,72,57,39,59,63,42,82,96,43,89,68,44,30,21,34,19,22,38,30,56,37,48,45,84,73,31,49,64,57,54,42,41,38,46,38,25,52,57,26,43,32,33,36,47,64,65,49,51,53,65,51,37,47,48,57,56,46,50,57,43,68,74,32,90,43,63,51,82,57,90,54,52,72,65,40,59,74,31,30,17,42,67,54,72,23,26,61,82,71,45,33,27,27,36,54,52,49,50,40,42,52,78,30,61,40,61,89,72,66,73,59,68,82,83,49,86,76,86,73,62,47,51,40,22,55,48,45,46,54,47,53,52,55,47,29,71,46,90,83,53,50,28,40,76,39,42,70,49,47,51,66,72,69,51,64,94,81,68,62,55,66,63,76,74,48,76,64,26,55,52,43,27,51,51,54,59,49,52,55,60,53,59,75,68,70,81,124

Secondary structure (DSSP, 8-state):
--TTSSSHHHHSS-S-TT----GGGT-SSHHHHHHHHHHHHHHHHHHHHHHHHHHHHTT-HHHHHHHHHHHH------SS---SS----PPTTS--------TTGGGTSEEEEEEE-STT-EEEEEEESSSEEEEEEE--SPBPTTTTTSEEEEEEEEEEGGGTHHHHHIIIIIS--EEEEE-SS-HHHHHHHHHHHHHT------SSS-HHHHHHEEEEEEEETTSSSHHHHHHHHHHHTT-STTTTTTTT---SSTTSSHHHHHHHHHHHTTSTT-SEEE-HHHHHHHH--TT---PPPPPHHHHHHHHHHHHHHHHHTTS--

pLDDT: mean 72.98, std 23.25, range [27.97, 98.62]

Nearest PDB structures (foldseek):
  6p91-assembly1_A  TM=2.146E-01  e=1.908E+00  Mammarenavirus lassaense
  5vk2-assembly1_A  TM=1.673E-01  e=2.020E+00  Lassa virus Josiah

Organism: NCBI:txid1219077

Foldseek 3Di:
DDPPPPPVVVVVPPPPPPPPDPPVVPDPDLVRVLLVVVVVVLVVVVVVLVVLVVVVVVPPVVSVVVLVCVQVDDDDPDPPDPDDDDPPDDHSVNDPDDPPDDLLNVPQAAKKWKWFQFFLTAIWIWGHDVKIKTWGWAQLADQDPPPLSQKHFTKIFIDIDPLCLVVVLCRCAARVIWMKGQDPFDSVQLCCVSVVLQVVAPAAGDDPRDPRRRVGIGRRDMGGLQDRHRQVVNVCSRVSRPQCLPVPVPPPDPPPGQRSTRVSVVVSLVVVCSDSVPSMNGSSVSVCVNSDDPVNHHHHDRDPNSVVSSVVSVVVSVVVVVPPD